Protein AF-A0A6N9TM24-F1 (afdb_monomer)

Secondary structure (DSSP, 8-state):
--HHHHHHHHHHHHHHHT----------------------HHHHHHHHHHHHHHHHHHHHHHHHHHHS-----------PPPPPPPPPP------------------------PPPPPPPP------PPPPPPP---------PPP-PPPPS-TTS---------S-GGGS-HHHHHHHHHHHHHTT-HHHHHHHHHHHHHHS--HHHHHHHHHHHHHTT-

Organism: Dissulfurirhabdus thermomarina (NCBI:txid1765737)

pLDDT: mean 71.39, std 18.91, range [40.69, 97.94]

Radius of gyration: 35.94 Å; Cα contacts (8 Å, |Δi|>4): 48; chains: 1; bounding box: 106×81×65 Å

Nearest PDB structures (foldseek):
  3esk-assembly1_A  TM=9.476E-01  e=7.753E-02  Homo sapiens
  3fwv-assembly2_B  TM=9.355E-01  e=1.006E-01  Homo sapiens

Mean predicted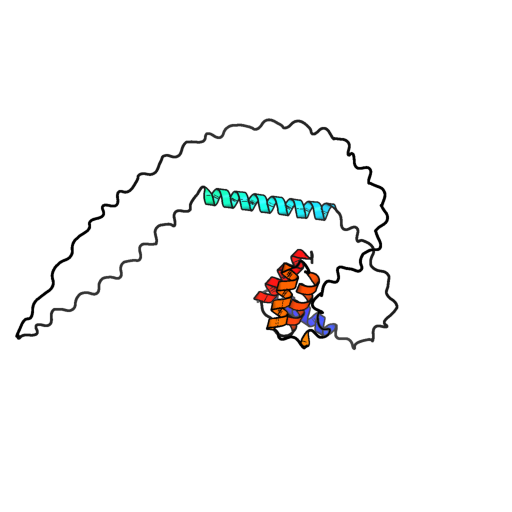 aligned error: 21.72 Å

Sequence (221 aa):
MSKLFEALEKVERQREAGGGPAVPVPIGPAAPEGGPSRRRPWLRAAVLGGLVLAAAGLTAAAAVLWWHPVVPGAAPERARPARPAAPPPVTAANPAAPLPGSAAGPSRGGEEATPAPPGTPAVSSKGTPPPLPAATALPSPYAGPAAAPEPAGGAARQASEPAVPADPGAWTRKALLQQAEEYRLAGRLRDAARLYRAYLAERPDPAVANNLAGVLILLGR

Solvent-accessible surface area (backbone atoms only — not comparable to full-atom values): 15239 Å² total; per-residue (Å²): 136,61,72,66,57,59,53,52,54,52,53,50,52,52,54,64,75,62,67,64,82,84,70,83,74,78,88,65,82,81,74,78,77,83,67,85,73,84,69,56,67,66,58,57,51,51,52,52,52,52,52,52,52,50,52,52,51,51,53,52,53,50,50,51,49,68,74,46,68,74,71,77,70,76,71,78,77,70,75,74,75,77,77,76,78,78,78,79,85,78,88,76,83,86,84,90,85,89,87,86,90,78,86,88,85,82,90,78,90,77,88,81,80,82,79,82,83,81,83,81,82,86,79,86,86,86,78,85,81,78,84,81,80,83,83,77,86,75,84,82,90,71,83,74,81,75,85,72,83,79,79,95,68,87,82,85,74,84,68,78,67,80,74,76,62,94,54,72,83,80,50,54,71,67,55,39,53,51,50,19,51,53,26,46,76,71,66,39,40,70,60,15,46,52,34,45,50,57,52,40,72,79,48,84,44,73,71,59,50,50,54,41,50,55,41,33,52,77,70,73,96

Foldseek 3Di:
DDPVVVVVVVVVVVVVVPPDPDDPDPPDPDDPDDDDPPPPVVVVVVVVVVVVVVVVVVVVVVVVCVVDVPPPPDDPPPPPPPDPDDDDDDPDDDDDDDDDDDDDDDDDDDDDDDDDDDDDDDDDDDDDDDDDDDDDDDDDPPPDDDDDDDPPPPPPPPPPPPPPPPDLVVDDLVRLQVVLVVCVVVVVLVSSLVSLVVSCVVPNDVVSVVVSVVSVVVVVD

Structure (mmCIF, N/CA/C/O backbone):
data_AF-A0A6N9TM24-F1
#
_entry.id   AF-A0A6N9TM24-F1
#
loop_
_atom_site.group_PDB
_atom_site.id
_atom_site.type_symbol
_atom_site.label_atom_id
_atom_site.label_alt_id
_atom_site.label_comp_id
_atom_site.label_asym_id
_atom_site.label_entity_id
_atom_site.label_seq_id
_atom_site.pdbx_PDB_ins_code
_atom_site.Cartn_x
_atom_site.Cartn_y
_atom_site.Cartn_z
_atom_site.occupancy
_atom_site.B_iso_or_equiv
_atom_site.auth_seq_id
_atom_site.auth_comp_id
_atom_site.auth_asym_id
_atom_site.auth_atom_id
_atom_site.pdbx_PDB_model_num
ATOM 1 N N . MET A 1 1 ? 21.844 -22.211 11.213 1.00 50.00 1 MET A N 1
ATOM 2 C CA . MET A 1 1 ? 20.718 -22.072 10.266 1.00 50.00 1 MET A CA 1
ATOM 3 C C . MET A 1 1 ? 19.489 -21.622 11.041 1.00 50.00 1 MET A C 1
ATOM 5 O O . MET A 1 1 ? 19.232 -22.168 12.106 1.00 50.00 1 MET A O 1
ATOM 9 N N . SER A 1 2 ? 18.814 -20.565 10.585 1.00 66.88 2 SER A N 1
ATOM 10 C CA . SER A 1 2 ? 17.739 -19.887 11.328 1.00 66.88 2 SER A CA 1
ATOM 11 C C . SER A 1 2 ? 16.420 -20.663 11.305 1.00 66.88 2 SER A C 1
ATOM 13 O O . SER A 1 2 ? 16.016 -21.145 10.253 1.00 66.88 2 SER A O 1
ATOM 15 N N . LYS A 1 3 ? 15.690 -20.665 12.431 1.00 68.31 3 LYS A N 1
ATOM 16 C CA . LYS A 1 3 ? 14.340 -21.258 12.594 1.00 68.31 3 LYS A CA 1
ATOM 17 C C . LYS A 1 3 ? 13.306 -20.786 11.553 1.00 68.31 3 LYS A C 1
ATOM 19 O O . LYS A 1 3 ? 12.323 -21.468 11.300 1.00 68.31 3 LYS A O 1
ATOM 24 N N . LEU A 1 4 ? 13.536 -19.625 10.936 1.00 70.81 4 LEU A N 1
ATOM 25 C CA . LEU A 1 4 ? 12.730 -19.104 9.827 1.00 70.81 4 LEU A CA 1
ATOM 26 C C . LEU A 1 4 ? 12.814 -19.973 8.564 1.00 70.81 4 LEU A C 1
ATOM 28 O O . LEU A 1 4 ? 11.812 -20.131 7.876 1.00 70.81 4 LEU A O 1
ATOM 32 N N . PHE A 1 5 ? 13.980 -20.557 8.282 1.00 89.88 5 PHE A N 1
ATOM 33 C CA . PHE A 1 5 ? 14.175 -21.423 7.119 1.00 89.88 5 PHE A CA 1
ATOM 34 C C . PHE A 1 5 ? 13.449 -22.762 7.304 1.00 89.88 5 PHE A C 1
ATOM 36 O O . PHE A 1 5 ? 12.767 -23.230 6.401 1.00 89.88 5 PHE A O 1
ATOM 43 N N . GLU A 1 6 ? 13.497 -23.307 8.523 1.00 82.06 6 GLU A N 1
ATOM 44 C CA . GLU A 1 6 ? 12.785 -24.532 8.905 1.00 82.06 6 GLU A CA 1
ATOM 45 C C . GLU A 1 6 ? 11.255 -24.356 8.838 1.00 82.06 6 GLU A C 1
ATOM 47 O O . GLU A 1 6 ? 10.532 -25.262 8.425 1.00 82.06 6 GLU A O 1
ATOM 52 N N . ALA A 1 7 ? 10.748 -23.167 9.184 1.00 81.56 7 ALA A N 1
ATOM 53 C CA . ALA A 1 7 ? 9.330 -22.845 9.043 1.00 81.56 7 ALA A CA 1
ATOM 54 C C . ALA A 1 7 ? 8.894 -22.743 7.571 1.00 81.56 7 ALA A C 1
ATOM 56 O O . ALA A 1 7 ? 7.812 -23.220 7.231 1.00 81.56 7 ALA A O 1
ATOM 57 N N . LEU A 1 8 ? 9.729 -22.161 6.702 1.00 84.81 8 LEU A N 1
ATOM 58 C CA . LEU A 1 8 ? 9.433 -22.042 5.271 1.00 84.81 8 LEU A CA 1
ATOM 59 C C . LEU A 1 8 ? 9.414 -23.414 4.586 1.00 84.81 8 LEU A C 1
ATOM 61 O O . LEU A 1 8 ? 8.453 -23.746 3.895 1.00 84.81 8 LEU A O 1
ATOM 65 N N . GLU A 1 9 ? 10.418 -24.245 4.864 1.00 92.06 9 GLU A N 1
ATOM 66 C CA . GLU A 1 9 ? 10.533 -25.589 4.290 1.00 92.06 9 GLU A CA 1
ATOM 67 C C . GLU A 1 9 ? 9.371 -26.499 4.731 1.00 92.06 9 GLU A C 1
ATOM 69 O O . GLU A 1 9 ? 8.869 -27.323 3.963 1.00 92.06 9 GLU A O 1
ATOM 74 N N . LYS A 1 10 ? 8.866 -26.308 5.957 1.00 85.19 10 LYS A N 1
ATOM 75 C CA . LYS A 1 10 ? 7.702 -27.045 6.466 1.00 85.19 10 LYS A CA 1
ATOM 76 C C . LYS A 1 10 ? 6.398 -26.660 5.762 1.00 85.19 10 LYS A C 1
ATOM 78 O O . LYS A 1 10 ? 5.552 -27.529 5.556 1.00 85.19 10 LYS A O 1
ATOM 83 N N . VAL A 1 11 ? 6.233 -25.392 5.383 1.00 79.56 11 VAL A N 1
ATOM 84 C CA . VAL A 1 11 ? 5.065 -24.922 4.615 1.00 79.56 11 VAL A CA 1
ATOM 85 C C . VAL A 1 11 ? 5.124 -25.433 3.175 1.00 79.56 11 VAL A C 1
ATOM 87 O O . VAL A 1 11 ? 4.101 -25.846 2.629 1.00 79.56 11 VAL A O 1
ATOM 90 N N . GLU A 1 12 ? 6.314 -25.475 2.581 1.00 88.69 12 GLU A N 1
ATOM 91 C CA . GLU A 1 12 ? 6.513 -25.958 1.212 1.00 88.69 12 GLU A CA 1
ATOM 92 C C . GLU A 1 12 ? 6.233 -27.463 1.096 1.00 88.69 12 GLU A C 1
ATOM 94 O O . GLU A 1 12 ? 5.434 -27.877 0.256 1.00 88.69 12 GLU A O 1
ATOM 99 N N . ARG A 1 13 ? 6.722 -28.274 2.047 1.00 85.75 13 ARG A N 1
ATOM 100 C CA . ARG A 1 13 ? 6.380 -29.708 2.111 1.00 85.75 13 ARG A CA 1
ATOM 101 C C . ARG A 1 13 ? 4.890 -29.970 2.330 1.00 85.75 13 ARG A C 1
ATOM 103 O O . ARG A 1 13 ? 4.362 -30.945 1.804 1.00 85.75 13 ARG A O 1
ATOM 110 N N . GLN A 1 14 ? 4.188 -29.122 3.087 1.00 75.12 14 GLN A N 1
ATOM 111 C CA . GLN A 1 14 ? 2.732 -29.252 3.235 1.00 75.12 14 GLN A CA 1
ATOM 112 C C . GLN A 1 14 ? 1.982 -28.941 1.938 1.00 75.12 14 GLN A C 1
ATOM 114 O O . GLN A 1 14 ? 0.922 -29.516 1.693 1.00 75.12 14 GLN A O 1
ATOM 119 N N . ARG A 1 15 ? 2.532 -28.063 1.096 1.00 75.62 15 ARG A N 1
ATOM 120 C CA . ARG A 1 15 ? 1.954 -27.727 -0.205 1.00 75.62 15 ARG A CA 1
ATOM 121 C C . ARG A 1 15 ? 2.142 -28.855 -1.218 1.00 75.62 15 ARG A C 1
ATOM 123 O O . ARG A 1 15 ? 1.215 -29.142 -1.967 1.00 75.62 15 ARG A O 1
ATOM 130 N N . GLU A 1 16 ? 3.294 -29.519 -1.195 1.00 80.50 16 GLU A N 1
ATOM 131 C CA . GLU A 1 16 ? 3.579 -30.674 -2.057 1.00 80.50 16 GLU A CA 1
ATOM 132 C C . GLU A 1 16 ? 2.802 -31.924 -1.624 1.00 80.50 16 GLU A C 1
ATOM 134 O O . GLU A 1 16 ? 2.239 -32.624 -2.461 1.00 80.50 16 GLU A O 1
ATOM 139 N N . ALA A 1 17 ? 2.672 -32.163 -0.315 1.00 74.44 17 ALA A N 1
ATOM 140 C CA . ALA A 1 17 ? 1.889 -33.284 0.210 1.00 74.44 17 ALA A CA 1
ATOM 141 C C . ALA A 1 17 ? 0.365 -33.110 0.029 1.00 74.44 17 ALA A C 1
ATOM 143 O O . ALA A 1 17 ? -0.376 -34.090 0.073 1.00 74.44 17 ALA A O 1
ATOM 144 N N . GLY A 1 18 ? -0.111 -31.876 -0.174 1.00 62.28 18 GLY A N 1
ATOM 145 C CA . GLY A 1 18 ? -1.522 -31.551 -0.414 1.00 62.28 18 GLY A CA 1
ATOM 146 C C . GLY A 1 18 ? -1.950 -31.568 -1.886 1.00 62.28 18 GLY A C 1
ATOM 147 O O . GLY A 1 18 ? -3.123 -31.330 -2.173 1.00 62.28 18 GLY A O 1
ATOM 148 N N . GLY A 1 19 ? -1.032 -31.841 -2.819 1.00 51.12 19 GLY A N 1
ATOM 149 C CA . GLY A 1 19 ? -1.286 -31.920 -4.260 1.00 51.12 19 GLY A CA 1
ATOM 150 C C . GLY A 1 19 ? -1.991 -33.210 -4.688 1.00 51.12 19 GLY A C 1
ATOM 151 O O . GLY A 1 19 ? -1.481 -33.945 -5.527 1.00 51.12 19 GLY A O 1
ATOM 152 N N . GLY A 1 20 ? -3.150 -33.513 -4.102 1.00 61.69 20 GLY A N 1
ATOM 153 C CA . GLY A 1 20 ? -4.041 -34.548 -4.626 1.00 61.69 20 GLY A CA 1
ATOM 154 C C . GLY A 1 20 ? -4.666 -34.109 -5.960 1.00 61.69 20 GLY A C 1
ATOM 155 O O . GLY A 1 20 ? -4.860 -32.907 -6.168 1.00 61.69 20 GLY A O 1
ATOM 156 N N . PRO A 1 21 ? -4.986 -35.049 -6.873 1.00 51.75 21 PRO A N 1
ATOM 157 C CA . PRO A 1 21 ? -5.603 -34.731 -8.156 1.00 51.75 21 PRO A CA 1
ATOM 158 C C . PRO A 1 21 ? -6.869 -33.911 -7.928 1.00 51.75 21 PRO A C 1
ATOM 160 O O . PRO A 1 21 ? -7.683 -34.246 -7.067 1.00 51.75 21 PRO A O 1
ATOM 163 N N . ALA A 1 22 ? -6.997 -32.823 -8.687 1.00 53.94 22 ALA A N 1
ATOM 164 C CA . ALA A 1 22 ? -8.114 -31.896 -8.635 1.00 53.94 22 ALA A CA 1
ATOM 165 C C . ALA A 1 22 ? -9.441 -32.658 -8.757 1.00 53.94 22 ALA A C 1
ATOM 167 O O . ALA A 1 22 ? -9.882 -33.002 -9.853 1.00 53.94 22 ALA A O 1
ATOM 168 N N . VAL A 1 23 ? -10.072 -32.932 -7.616 1.00 49.00 23 VAL A N 1
ATOM 169 C CA . VAL A 1 23 ? -11.456 -33.382 -7.578 1.00 49.00 23 VAL A CA 1
ATOM 170 C C . VAL A 1 23 ? -12.278 -32.191 -8.072 1.00 49.00 23 VAL A C 1
ATOM 172 O O . VAL A 1 23 ? -12.174 -31.114 -7.477 1.00 49.00 23 VAL A O 1
ATOM 175 N N . PRO A 1 24 ? -13.051 -32.325 -9.163 1.00 47.06 24 PRO A N 1
ATOM 176 C CA . PRO A 1 24 ? -13.944 -31.267 -9.600 1.00 47.06 24 PRO A CA 1
ATOM 177 C C . PRO A 1 24 ? -14.931 -31.006 -8.465 1.00 47.06 24 PRO A C 1
ATOM 179 O O . PRO A 1 24 ? -15.772 -31.844 -8.148 1.00 47.06 24 PRO A O 1
ATOM 182 N N . VAL A 1 25 ? -14.776 -29.859 -7.804 1.00 45.12 25 VAL A N 1
ATOM 183 C CA . VAL A 1 25 ? -15.703 -29.403 -6.774 1.00 45.12 25 VAL A CA 1
ATOM 184 C C . VAL A 1 25 ? -17.041 -29.173 -7.476 1.00 45.12 25 VAL A C 1
ATOM 186 O O . VAL A 1 25 ? -17.105 -28.320 -8.366 1.00 45.12 25 VAL A O 1
ATOM 189 N N . PRO A 1 26 ? -18.106 -29.922 -7.140 1.00 45.62 26 PRO A N 1
ATOM 190 C CA . PRO A 1 26 ? -19.419 -29.644 -7.687 1.00 45.62 26 PRO A CA 1
ATOM 191 C C . PRO A 1 26 ? -19.818 -28.233 -7.254 1.00 45.62 26 PRO A C 1
ATOM 193 O O . PRO A 1 26 ? -19.863 -27.918 -6.063 1.00 45.62 26 PRO A O 1
ATOM 196 N N . ILE A 1 27 ? -20.081 -27.378 -8.240 1.00 47.84 27 ILE A N 1
ATOM 197 C CA . ILE A 1 27 ? -20.679 -26.058 -8.056 1.00 47.84 27 ILE A CA 1
ATOM 198 C C . ILE A 1 27 ? -22.122 -26.302 -7.599 1.00 47.84 27 ILE A C 1
ATOM 200 O O . ILE A 1 27 ? -23.048 -26.389 -8.401 1.00 47.84 27 ILE A O 1
ATOM 204 N N . GLY A 1 28 ? -22.293 -26.519 -6.297 1.00 45.50 28 GLY A N 1
ATOM 205 C CA . GLY A 1 28 ? -23.593 -26.509 -5.640 1.00 45.50 28 GLY A CA 1
ATOM 206 C C . GLY A 1 28 ? -24.097 -25.070 -5.485 1.00 45.50 28 GLY A C 1
ATOM 207 O O . GLY A 1 28 ? -23.283 -24.146 -5.393 1.00 45.50 28 GLY A O 1
ATOM 208 N N . PRO A 1 29 ? -25.425 -24.857 -5.466 1.00 51.78 29 PRO A N 1
ATOM 209 C CA . PRO A 1 29 ? -26.013 -23.531 -5.340 1.00 51.78 29 PRO A CA 1
ATOM 210 C C . PRO A 1 29 ? -25.525 -22.840 -4.065 1.00 51.78 29 PRO A C 1
ATOM 212 O O . PRO A 1 29 ? -25.439 -23.451 -2.999 1.00 51.78 29 PRO A O 1
ATOM 215 N N . ALA A 1 30 ? -25.187 -21.562 -4.230 1.00 46.38 30 ALA A N 1
ATOM 216 C CA . ALA A 1 30 ? -24.648 -20.661 -3.228 1.00 46.38 30 ALA A CA 1
ATOM 217 C C . ALA A 1 30 ? -25.287 -20.865 -1.846 1.00 46.38 30 ALA A C 1
ATOM 219 O O . ALA A 1 30 ? -26.467 -20.581 -1.635 1.00 46.38 30 ALA A O 1
ATOM 220 N N . ALA A 1 31 ? -24.476 -21.334 -0.896 1.00 41.72 31 ALA A N 1
ATOM 221 C CA . ALA A 1 31 ? -24.817 -21.250 0.511 1.00 41.72 31 ALA A CA 1
ATOM 222 C C . ALA A 1 31 ? -25.008 -19.763 0.870 1.00 41.72 31 ALA A C 1
ATOM 224 O O . ALA A 1 31 ? -24.163 -18.943 0.492 1.00 41.72 31 ALA A O 1
ATOM 225 N N . PRO A 1 32 ? -26.102 -19.397 1.559 1.00 52.25 32 PRO A N 1
ATOM 226 C CA . PRO A 1 32 ? -26.382 -18.016 1.908 1.00 52.25 32 PRO A CA 1
ATOM 227 C C . PRO A 1 32 ? -25.239 -17.440 2.739 1.00 52.25 32 PRO A C 1
ATOM 229 O O . PRO A 1 32 ? -24.686 -18.093 3.628 1.00 52.25 32 PRO A O 1
ATOM 232 N N . GLU A 1 33 ? -24.885 -16.211 2.382 1.00 41.88 33 GLU A N 1
ATOM 233 C CA . GLU A 1 33 ? -23.803 -15.435 2.950 1.00 41.88 33 GLU A CA 1
ATOM 234 C C . GLU A 1 33 ? -23.765 -15.511 4.477 1.00 41.88 33 GLU A C 1
ATOM 236 O O . GLU A 1 33 ? -24.774 -15.371 5.172 1.00 41.88 33 GLU A O 1
ATOM 241 N N . GLY A 1 34 ? -22.553 -15.728 4.989 1.00 42.56 34 GLY A N 1
ATOM 242 C CA . GLY A 1 34 ? -22.262 -15.753 6.410 1.00 42.56 34 GLY A CA 1
ATOM 243 C C . GLY A 1 34 ? -22.847 -14.530 7.104 1.00 42.56 34 GLY A C 1
ATOM 244 O O . GLY A 1 34 ? -22.453 -13.394 6.836 1.00 42.56 34 GLY A O 1
ATOM 245 N N . GLY A 1 35 ? -23.775 -14.797 8.022 1.00 43.84 35 GLY A N 1
ATOM 246 C CA . GLY A 1 35 ? -24.389 -13.794 8.875 1.00 43.84 35 GLY A CA 1
ATOM 247 C C . GLY A 1 35 ? -23.346 -12.918 9.577 1.00 43.84 35 GLY A C 1
ATOM 248 O O . GLY A 1 35 ? -22.194 -13.332 9.762 1.00 43.84 35 GLY A O 1
ATOM 249 N N . PRO A 1 36 ? -23.738 -11.697 9.984 1.00 49.75 36 PRO A N 1
ATOM 250 C CA . PRO A 1 36 ? -22.845 -10.713 10.572 1.00 49.75 36 PRO A CA 1
ATOM 251 C C . PRO A 1 36 ? -22.119 -11.346 11.751 1.00 49.75 36 PRO A C 1
ATOM 253 O O . PRO A 1 36 ? -22.692 -11.576 12.817 1.00 49.75 36 PRO A O 1
ATOM 256 N N . SER A 1 37 ? -20.839 -11.662 11.540 1.00 52.09 37 SER A N 1
ATOM 257 C CA . SER A 1 37 ? -19.974 -12.172 12.588 1.00 52.09 37 SER A CA 1
ATOM 258 C C . SER A 1 37 ? -20.124 -11.222 13.770 1.00 52.09 37 SER A C 1
ATOM 260 O O . SER A 1 37 ? -19.834 -10.030 13.620 1.00 52.09 37 SER A O 1
ATOM 262 N N . ARG A 1 38 ? -20.599 -11.731 14.916 1.00 54.06 38 ARG A N 1
ATOM 263 C CA . ARG A 1 38 ? -20.577 -11.059 16.224 1.00 54.06 38 ARG A CA 1
ATOM 264 C C . ARG A 1 38 ? -19.119 -10.810 16.617 1.00 54.06 38 ARG A C 1
ATOM 266 O O . ARG A 1 38 ? -18.581 -11.402 17.552 1.00 54.06 38 ARG A O 1
ATOM 273 N N . ARG A 1 39 ? -18.434 -9.959 15.857 1.00 53.28 39 ARG A N 1
ATOM 274 C CA . ARG A 1 39 ? -17.100 -9.456 16.136 1.00 53.28 39 ARG A CA 1
ATOM 275 C C . ARG A 1 39 ? -17.255 -8.537 17.329 1.00 53.28 39 ARG A C 1
ATOM 277 O O . ARG A 1 39 ? -17.569 -7.363 17.191 1.00 53.28 39 ARG A O 1
ATOM 284 N N . ARG A 1 40 ? -17.121 -9.171 18.493 1.00 72.75 40 ARG A N 1
ATOM 285 C CA . ARG A 1 40 ? -16.752 -8.639 19.804 1.00 72.75 40 ARG A CA 1
ATOM 286 C C . ARG A 1 40 ? -16.501 -7.121 19.753 1.00 72.75 40 ARG A C 1
ATOM 288 O O . ARG A 1 40 ? -15.380 -6.720 19.446 1.00 72.75 40 ARG A O 1
ATOM 295 N N . PRO A 1 41 ? -17.516 -6.278 20.024 1.00 79.19 41 PRO A N 1
ATOM 296 C CA . PRO A 1 41 ? -17.393 -4.819 19.923 1.00 79.19 41 PRO A CA 1
ATOM 297 C C . PRO A 1 41 ? -16.278 -4.259 20.818 1.00 79.19 41 PRO A C 1
ATOM 299 O O . PRO A 1 41 ? -15.654 -3.259 20.472 1.00 79.19 41 PRO A O 1
ATOM 302 N N . TRP A 1 42 ? -15.943 -4.964 21.904 1.00 87.00 42 TRP A N 1
ATOM 303 C CA . TRP A 1 42 ? -14.816 -4.627 22.773 1.00 87.00 42 TRP A CA 1
ATOM 304 C C . TRP A 1 42 ? -13.461 -4.648 22.050 1.00 87.00 42 TRP A C 1
ATOM 306 O O . TRP A 1 42 ? -12.592 -3.851 22.380 1.00 87.00 42 TRP A O 1
ATOM 316 N N . LEU A 1 43 ? -13.285 -5.497 21.029 1.00 80.44 43 LEU A N 1
ATOM 317 C CA . LEU A 1 43 ? -12.034 -5.568 20.273 1.00 80.44 43 LEU A CA 1
ATOM 318 C C . LEU A 1 43 ? -11.834 -4.301 19.430 1.00 80.44 43 LEU A C 1
ATOM 320 O O . LEU A 1 43 ? -10.730 -3.776 19.357 1.00 80.44 43 LEU A O 1
ATOM 324 N N . ARG A 1 44 ? -12.913 -3.767 18.839 1.00 79.44 44 ARG A N 1
ATOM 325 C CA . ARG A 1 44 ? -12.866 -2.492 18.105 1.00 79.44 44 ARG A CA 1
ATOM 326 C C . ARG A 1 44 ? -12.559 -1.327 19.044 1.00 79.44 44 ARG A C 1
ATOM 328 O O . ARG A 1 44 ? -11.728 -0.494 18.704 1.00 79.44 44 ARG A O 1
ATOM 335 N N . ALA A 1 45 ? -13.176 -1.302 20.226 1.00 85.56 45 ALA A N 1
ATOM 336 C CA . ALA A 1 45 ? -12.899 -0.286 21.239 1.00 85.56 45 ALA A CA 1
ATOM 337 C C . ALA A 1 45 ? -11.441 -0.343 21.731 1.00 85.56 45 ALA A C 1
ATOM 339 O O . ALA A 1 45 ? -10.797 0.695 21.835 1.00 85.56 45 ALA A O 1
ATOM 340 N N . ALA A 1 46 ? -10.896 -1.542 21.956 1.00 87.75 46 ALA A N 1
ATOM 341 C CA . ALA A 1 46 ? -9.501 -1.723 22.356 1.00 87.75 46 ALA A CA 1
ATOM 342 C C . ALA A 1 46 ? -8.519 -1.268 21.264 1.00 87.75 46 ALA A C 1
ATOM 344 O O . ALA A 1 46 ? -7.550 -0.573 21.563 1.00 87.75 46 ALA A O 1
ATOM 345 N N . VAL A 1 47 ? -8.788 -1.604 19.996 1.00 88.44 47 VAL A N 1
ATOM 346 C CA . VAL A 1 47 ? -7.957 -1.168 18.863 1.00 88.44 47 VAL A CA 1
ATOM 347 C C . VAL A 1 47 ? -7.995 0.352 18.711 1.00 88.44 47 VAL A C 1
ATOM 349 O O . VAL A 1 47 ? -6.940 0.971 18.614 1.00 88.44 47 VAL A O 1
ATOM 352 N N . LEU A 1 48 ? -9.182 0.966 18.748 1.00 91.19 48 LEU A N 1
ATOM 353 C CA . LEU A 1 48 ? -9.316 2.423 18.662 1.00 91.19 48 LEU A CA 1
ATOM 354 C C . LEU A 1 48 ? -8.638 3.125 19.846 1.00 91.19 48 LEU A C 1
ATOM 356 O O . LEU A 1 48 ? -7.906 4.088 19.637 1.00 91.19 48 LEU A O 1
ATOM 360 N N . GLY A 1 49 ? -8.815 2.613 21.067 1.00 91.69 49 GLY A N 1
ATOM 361 C CA . GLY A 1 49 ? -8.153 3.142 22.260 1.00 91.69 49 GLY A CA 1
ATOM 362 C C . GLY A 1 49 ? -6.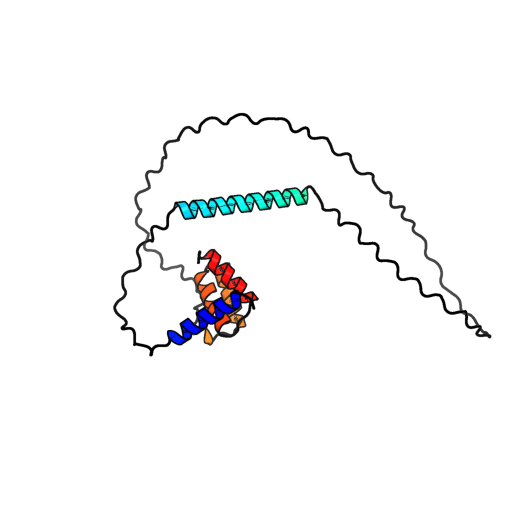628 3.073 22.163 1.00 91.69 49 GLY A C 1
ATOM 363 O O . GLY A 1 49 ? -5.951 4.059 22.442 1.00 91.69 49 GLY A O 1
ATOM 364 N N . GLY A 1 50 ? -6.083 1.948 21.690 1.00 90.62 50 GLY A N 1
ATOM 365 C CA . GLY A 1 50 ? -4.645 1.797 21.456 1.00 90.62 50 GLY A CA 1
ATOM 366 C C . GLY A 1 50 ? -4.108 2.759 20.392 1.00 90.62 50 GLY A C 1
ATOM 367 O O . GLY A 1 50 ? -3.036 3.334 20.570 1.00 90.62 50 GLY A O 1
ATOM 368 N N . LEU A 1 51 ? -4.869 2.989 19.319 1.00 90.81 51 LEU A N 1
ATOM 369 C CA . LEU A 1 51 ? -4.478 3.884 18.226 1.00 90.81 51 LEU A CA 1
ATOM 370 C C . LEU A 1 51 ? -4.450 5.353 18.676 1.00 90.81 51 LEU A C 1
ATOM 372 O O . LEU A 1 51 ? -3.511 6.076 18.350 1.00 90.81 51 LEU A O 1
ATOM 376 N N . VAL A 1 52 ? -5.421 5.768 19.497 1.00 91.75 52 VAL A N 1
ATOM 377 C CA . VAL A 1 52 ? -5.432 7.097 20.134 1.00 91.75 52 VAL A CA 1
ATOM 378 C C . VAL A 1 52 ? -4.242 7.262 21.083 1.00 91.75 52 VAL A C 1
ATOM 380 O O . VAL A 1 52 ? -3.580 8.297 21.049 1.00 91.75 52 VAL A O 1
ATOM 383 N N . LEU A 1 53 ? -3.919 6.241 21.886 1.00 91.38 53 LEU A N 1
ATOM 384 C CA . LEU A 1 53 ? -2.777 6.295 22.804 1.00 91.38 53 LEU A CA 1
ATOM 385 C C . LEU A 1 53 ? -1.440 6.408 22.054 1.00 91.38 53 LEU A C 1
ATOM 387 O O . LEU A 1 53 ? -0.571 7.186 22.445 1.00 91.38 53 LEU A O 1
ATOM 391 N N . ALA A 1 54 ? -1.284 5.663 20.957 1.00 90.62 54 ALA A N 1
ATOM 392 C CA . ALA A 1 54 ? -0.091 5.712 20.116 1.00 90.62 54 ALA A CA 1
ATOM 393 C C . ALA A 1 54 ? 0.070 7.077 19.429 1.00 90.62 54 ALA A C 1
ATOM 395 O O . ALA A 1 54 ? 1.167 7.636 19.420 1.00 90.62 54 ALA A O 1
ATOM 396 N N . ALA A 1 55 ? -1.025 7.640 18.907 1.00 90.31 55 ALA A N 1
ATOM 397 C CA . ALA A 1 55 ? -1.026 8.979 18.327 1.00 90.31 55 ALA A CA 1
ATOM 398 C C . ALA A 1 55 ? -0.640 10.043 19.369 1.00 90.31 55 ALA A C 1
ATOM 400 O O . ALA A 1 55 ? 0.227 10.871 19.095 1.00 90.31 55 ALA A O 1
ATOM 401 N N . ALA A 1 56 ? -1.204 9.964 20.581 1.00 89.94 56 ALA A N 1
ATOM 402 C CA . ALA A 1 56 ? -0.866 10.861 21.686 1.00 89.94 56 ALA A CA 1
ATOM 403 C C . ALA A 1 56 ? 0.621 10.759 22.083 1.00 89.94 56 ALA A C 1
ATOM 405 O O . ALA A 1 56 ? 1.290 11.780 22.270 1.00 89.94 56 ALA A O 1
ATOM 406 N N . GLY A 1 57 ? 1.164 9.539 22.144 1.00 91.06 57 GLY A N 1
ATOM 407 C CA . GLY A 1 57 ? 2.583 9.297 22.415 1.00 91.06 57 GLY A CA 1
ATOM 408 C C . GLY A 1 57 ? 3.507 9.901 21.353 1.00 91.06 57 GLY A C 1
ATOM 409 O O . GLY A 1 57 ? 4.495 10.550 21.696 1.00 91.06 57 GLY A O 1
ATOM 410 N N . LEU A 1 58 ? 3.160 9.762 20.069 1.00 90.12 58 LEU A N 1
ATOM 411 C CA . LEU A 1 58 ? 3.910 10.372 18.964 1.00 90.12 58 LEU A CA 1
ATOM 412 C C . LEU A 1 58 ? 3.878 11.902 19.017 1.00 90.12 58 LEU A C 1
ATOM 414 O O . LEU A 1 58 ? 4.918 12.535 18.841 1.00 90.12 58 LEU A O 1
ATOM 418 N N . THR A 1 59 ? 2.722 12.506 19.310 1.00 89.31 59 THR A N 1
ATOM 419 C CA . THR A 1 59 ? 2.631 13.966 19.472 1.00 89.31 59 THR A CA 1
ATOM 420 C C . THR A 1 59 ? 3.459 14.473 20.648 1.00 89.31 59 THR A C 1
ATOM 422 O O . THR A 1 59 ? 4.121 15.500 20.520 1.00 89.31 59 THR A O 1
ATOM 425 N N . ALA A 1 60 ? 3.495 13.743 21.767 1.00 88.69 60 ALA A N 1
ATOM 426 C CA . ALA A 1 60 ? 4.333 14.105 22.906 1.00 88.69 60 ALA A CA 1
ATOM 427 C C . ALA A 1 60 ? 5.829 14.008 22.560 1.00 88.69 60 ALA A C 1
ATOM 429 O O . ALA A 1 60 ? 6.586 14.927 22.860 1.00 88.69 60 ALA A O 1
ATOM 430 N N . ALA A 1 61 ? 6.251 12.947 21.866 1.00 86.19 61 ALA A N 1
ATOM 431 C CA . ALA A 1 61 ? 7.636 12.794 21.419 1.00 86.19 61 ALA A CA 1
ATOM 432 C C . ALA A 1 61 ? 8.060 13.909 20.445 1.00 86.19 61 ALA A C 1
ATOM 434 O O . ALA A 1 61 ? 9.148 14.467 20.582 1.00 86.19 61 ALA A O 1
ATOM 435 N N . ALA A 1 62 ? 7.188 14.282 19.504 1.00 89.38 62 ALA A N 1
ATOM 436 C CA . ALA A 1 62 ? 7.434 15.393 18.588 1.00 89.38 62 ALA A CA 1
ATOM 437 C C . ALA A 1 62 ? 7.532 16.739 19.326 1.00 89.38 62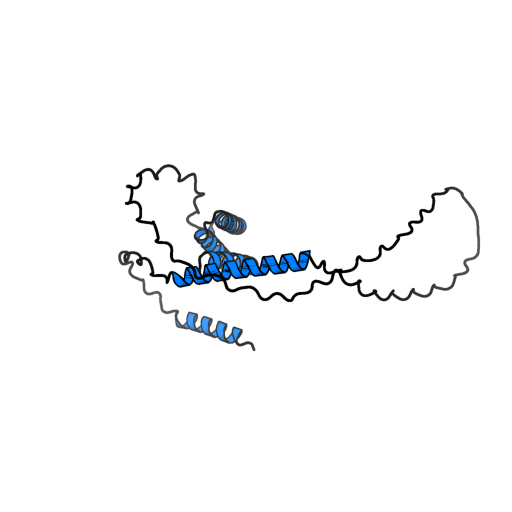 ALA A C 1
ATOM 439 O O . ALA A 1 62 ? 8.413 17.538 19.018 1.00 89.38 62 ALA A O 1
ATOM 440 N N . ALA A 1 63 ? 6.680 16.975 20.330 1.00 92.06 63 ALA A N 1
ATOM 441 C CA . ALA A 1 63 ? 6.740 18.181 21.156 1.00 92.06 63 ALA A CA 1
ATOM 442 C C . ALA A 1 63 ? 8.049 18.266 21.959 1.00 92.06 63 ALA A C 1
ATOM 444 O O . ALA A 1 63 ? 8.659 19.332 22.018 1.00 92.06 63 ALA A O 1
ATOM 445 N N . VAL A 1 64 ? 8.523 17.144 22.512 1.00 90.62 64 VAL A N 1
ATOM 446 C CA . VAL A 1 64 ? 9.824 17.069 23.198 1.00 90.62 64 VAL A CA 1
ATOM 447 C C . VAL A 1 64 ? 10.968 17.364 22.228 1.00 90.62 64 VAL A C 1
ATOM 449 O O . VAL A 1 64 ? 11.862 18.133 22.571 1.00 90.62 64 VAL A O 1
ATOM 452 N N . LEU A 1 65 ? 10.929 16.819 21.009 1.00 88.00 65 LEU A N 1
ATOM 453 C CA . LEU A 1 65 ? 11.951 17.080 19.989 1.00 88.00 65 LEU A CA 1
ATOM 454 C C . LEU A 1 65 ? 11.932 18.539 19.500 1.00 88.00 65 LEU A C 1
ATOM 456 O O . LEU A 1 65 ? 12.976 19.097 19.180 1.00 88.00 65 LEU A O 1
ATOM 460 N N . TRP A 1 66 ? 10.755 19.168 19.471 1.00 89.62 66 TRP A N 1
ATOM 461 C CA . TRP A 1 66 ? 10.611 20.590 19.154 1.00 89.62 66 TRP A CA 1
ATOM 462 C C . TRP A 1 66 ? 11.179 21.482 20.262 1.00 89.62 66 TRP A C 1
ATOM 464 O O . TRP A 1 66 ? 11.814 22.496 19.983 1.00 89.62 66 TRP A O 1
ATOM 474 N N . TRP A 1 67 ? 10.949 21.118 21.526 1.00 90.00 67 TRP A N 1
ATOM 475 C CA . TRP A 1 67 ? 11.454 21.861 22.684 1.00 90.00 67 TRP A CA 1
ATOM 476 C C . TRP A 1 67 ? 12.946 21.656 22.934 1.00 90.00 67 TRP A C 1
ATOM 478 O O . TRP A 1 67 ? 13.613 22.558 23.437 1.00 90.00 67 TRP A O 1
ATOM 488 N N . HIS A 1 68 ? 13.478 20.496 22.563 1.00 84.12 68 HIS A N 1
ATOM 489 C CA . HIS A 1 68 ? 14.895 20.183 22.648 1.00 84.12 68 HIS A CA 1
ATOM 490 C C . HIS A 1 68 ? 15.466 20.037 21.240 1.00 84.12 68 HIS A C 1
ATOM 492 O O . HIS A 1 68 ? 15.643 18.903 20.784 1.00 84.12 68 HIS A O 1
ATOM 498 N N . PRO A 1 69 ? 15.779 21.153 20.544 1.00 79.81 69 PRO A N 1
ATOM 499 C CA . PRO A 1 69 ? 16.541 21.071 19.312 1.00 79.81 69 PRO A CA 1
ATOM 500 C C . PRO A 1 69 ? 17.844 20.354 19.651 1.00 79.81 69 PRO A C 1
ATOM 502 O O . PRO A 1 69 ? 18.680 20.867 20.397 1.00 79.81 69 PRO A O 1
ATOM 505 N N . VAL A 1 70 ? 17.979 19.122 19.163 1.00 79.88 70 VAL A N 1
ATOM 506 C CA . VAL A 1 70 ? 19.218 18.363 19.272 1.00 79.88 70 VAL A CA 1
ATOM 507 C C . VAL A 1 70 ? 20.247 19.194 18.530 1.00 79.88 70 VAL A C 1
ATOM 509 O O . VAL A 1 70 ? 20.232 19.228 17.303 1.00 79.88 70 VAL A O 1
ATOM 512 N N . VAL A 1 71 ? 21.087 19.921 19.271 1.00 78.94 71 VAL A N 1
ATOM 513 C CA . VAL A 1 71 ? 22.237 20.617 18.703 1.00 78.94 71 VAL A CA 1
ATOM 514 C C . VAL A 1 71 ? 23.047 19.513 18.038 1.00 78.94 71 VAL A C 1
ATOM 516 O O . VAL A 1 71 ? 23.519 18.628 18.760 1.00 78.94 71 VAL A O 1
ATOM 519 N N . PRO A 1 72 ? 23.129 19.468 16.694 1.00 72.31 72 PRO A N 1
ATOM 520 C CA . PRO A 1 72 ? 23.888 18.434 16.023 1.00 72.31 72 PRO A CA 1
ATOM 521 C C . PRO A 1 72 ? 25.304 18.534 16.570 1.00 72.31 72 PRO A C 1
ATOM 523 O O . PRO A 1 72 ? 25.976 19.552 16.397 1.00 72.31 72 PRO A O 1
ATOM 526 N N . GLY A 1 73 ? 25.681 17.511 17.341 1.00 64.19 73 GLY A N 1
ATOM 527 C CA . GLY A 1 73 ? 26.958 17.451 18.025 1.00 64.19 73 GLY A CA 1
ATOM 528 C C . GLY A 1 73 ? 28.047 17.778 17.023 1.00 64.19 73 GLY A C 1
ATOM 529 O O . GLY A 1 73 ? 28.044 17.231 15.916 1.00 64.19 73 GLY A O 1
ATOM 530 N N . ALA A 1 74 ? 28.900 18.725 17.415 1.00 56.69 74 ALA A N 1
ATOM 531 C CA . ALA A 1 74 ? 30.067 19.171 16.680 1.00 56.69 74 ALA A CA 1
ATOM 532 C C . ALA A 1 74 ? 30.653 17.999 15.894 1.00 56.69 74 ALA A C 1
ATOM 534 O O . ALA A 1 74 ? 30.982 16.960 16.476 1.00 56.69 74 ALA A O 1
ATOM 535 N N . ALA A 1 75 ? 30.692 18.152 14.568 1.00 61.75 75 ALA A N 1
ATOM 536 C CA . ALA A 1 75 ? 31.264 17.152 13.687 1.00 61.75 75 ALA A CA 1
ATOM 537 C C . ALA A 1 75 ? 32.601 16.699 14.292 1.00 61.75 75 ALA A C 1
ATOM 539 O O . ALA A 1 75 ? 33.387 17.573 14.672 1.00 61.75 75 ALA A O 1
ATOM 540 N N . PRO A 1 76 ? 32.853 15.381 14.426 1.00 64.88 76 PRO A N 1
ATOM 541 C CA . PRO A 1 76 ? 34.126 14.900 14.932 1.00 64.88 76 PRO A CA 1
ATOM 542 C C . PRO A 1 76 ? 35.193 15.563 14.081 1.00 64.88 76 PRO A C 1
ATOM 544 O O . PRO A 1 76 ? 35.174 15.422 12.854 1.00 64.88 76 PRO A O 1
ATOM 547 N N . GLU A 1 77 ? 36.016 16.378 14.737 1.00 61.06 77 GLU A N 1
ATOM 548 C CA . GLU A 1 77 ? 37.060 17.186 14.136 1.00 61.06 77 GLU A CA 1
ATOM 549 C C . GLU A 1 77 ? 37.866 16.257 13.234 1.00 61.06 77 GLU A C 1
ATOM 551 O O . GLU A 1 77 ? 38.635 15.416 13.704 1.00 61.06 77 GLU A O 1
ATOM 556 N N . ARG A 1 78 ? 37.570 16.298 11.926 1.00 61.88 78 ARG A N 1
ATOM 557 C CA . ARG A 1 78 ? 38.247 15.465 10.939 1.00 61.88 78 ARG A CA 1
ATOM 558 C C . ARG A 1 78 ? 39.702 15.837 11.079 1.00 61.88 78 ARG A C 1
ATOM 560 O O . ARG A 1 78 ? 40.068 16.954 10.714 1.00 61.88 78 ARG A O 1
ATOM 567 N N . ALA A 1 79 ? 40.480 14.911 11.636 1.00 63.72 79 ALA A N 1
ATOM 568 C CA . ALA A 1 79 ? 41.919 15.007 11.748 1.00 63.72 79 ALA A CA 1
ATOM 569 C C . ALA A 1 79 ? 42.436 15.593 10.436 1.00 63.72 79 ALA A C 1
ATOM 571 O O . ALA A 1 79 ? 42.299 14.971 9.377 1.00 63.72 79 ALA A O 1
ATOM 572 N N . ARG A 1 80 ? 42.905 16.846 10.501 1.00 66.62 80 ARG A N 1
ATOM 573 C CA . ARG A 1 80 ? 43.465 17.551 9.352 1.00 66.62 80 ARG A CA 1
ATOM 574 C C . ARG A 1 80 ? 44.486 16.600 8.733 1.00 66.62 80 ARG A C 1
ATOM 576 O O . ARG A 1 80 ? 45.423 16.228 9.443 1.00 66.62 80 ARG A O 1
ATOM 583 N N . PRO A 1 81 ? 44.323 16.175 7.468 1.00 65.12 81 PRO A N 1
ATOM 584 C CA . PRO A 1 81 ? 45.353 15.389 6.819 1.00 65.12 81 PRO A CA 1
ATOM 585 C C . PRO A 1 81 ? 46.645 16.195 6.907 1.00 65.12 81 PRO A C 1
ATOM 587 O O . PRO A 1 81 ? 46.670 17.381 6.561 1.00 65.12 81 PRO A O 1
ATOM 590 N N . ALA A 1 82 ? 47.678 15.570 7.472 1.00 65.69 82 ALA A N 1
ATOM 591 C CA . ALA A 1 82 ? 48.990 16.168 7.614 1.00 65.69 82 ALA A CA 1
ATOM 592 C C . ALA A 1 82 ? 49.400 16.747 6.258 1.00 65.69 82 ALA A C 1
ATOM 594 O O . ALA A 1 82 ? 49.434 16.041 5.249 1.00 65.69 82 ALA A O 1
ATOM 595 N N . ARG A 1 83 ? 49.632 18.062 6.242 1.00 65.44 83 ARG A N 1
ATOM 596 C CA . ARG A 1 83 ? 50.089 18.808 5.073 1.00 65.44 83 ARG A CA 1
ATOM 597 C C . ARG A 1 83 ? 51.315 18.075 4.509 1.00 65.44 83 ARG A C 1
ATOM 599 O O . ARG A 1 83 ? 52.295 17.957 5.245 1.00 65.44 83 ARG A O 1
ATOM 606 N N . PRO A 1 84 ? 51.283 17.565 3.265 1.00 64.50 84 PRO A N 1
ATOM 607 C CA . PRO A 1 84 ? 52.464 16.961 2.669 1.00 64.50 84 PRO A CA 1
ATOM 608 C C . PRO A 1 84 ? 53.585 18.001 2.669 1.00 64.50 84 PRO A C 1
ATOM 610 O O . PRO A 1 84 ? 53.373 19.159 2.293 1.00 64.50 84 PRO A O 1
ATOM 613 N N . ALA A 1 85 ? 54.750 17.597 3.176 1.00 66.00 85 ALA A N 1
ATOM 614 C CA . ALA A 1 85 ? 55.946 18.418 3.195 1.00 66.00 85 ALA A CA 1
ATOM 615 C C . ALA A 1 85 ? 56.227 18.913 1.771 1.00 66.00 85 ALA A C 1
ATOM 617 O O . ALA A 1 85 ? 56.237 18.128 0.822 1.00 66.00 85 ALA A O 1
ATOM 618 N N . ALA A 1 86 ? 56.385 20.229 1.628 1.00 65.81 86 ALA A N 1
ATOM 619 C CA . ALA A 1 86 ? 56.675 20.849 0.348 1.00 65.81 86 ALA A CA 1
ATOM 620 C C . ALA A 1 86 ? 57.954 20.230 -0.252 1.00 65.81 86 ALA A C 1
ATOM 622 O O . ALA A 1 86 ? 58.939 20.078 0.477 1.00 65.81 86 ALA A O 1
ATOM 623 N N . PRO A 1 87 ? 57.965 19.870 -1.548 1.00 73.31 87 PRO A N 1
ATOM 624 C CA . PRO A 1 87 ? 59.199 19.475 -2.210 1.00 73.31 87 PRO A CA 1
ATOM 625 C C . PRO A 1 87 ? 60.195 20.651 -2.197 1.00 73.31 87 PRO A C 1
ATOM 627 O O . PRO A 1 87 ? 59.770 21.811 -2.250 1.00 73.31 87 PRO A O 1
ATOM 630 N N . PRO A 1 88 ? 61.510 20.378 -2.108 1.00 70.00 88 PRO A N 1
ATOM 631 C CA . PRO A 1 88 ? 62.526 21.421 -2.111 1.00 70.00 88 PRO A CA 1
ATOM 632 C C . PRO A 1 88 ? 62.471 22.235 -3.416 1.00 70.00 88 PRO A C 1
ATOM 634 O O . PRO A 1 88 ? 62.138 21.685 -4.470 1.00 70.00 88 PRO A O 1
ATOM 637 N N . PRO A 1 89 ? 62.792 23.539 -3.364 1.00 62.59 89 PRO A N 1
ATOM 638 C CA . PRO A 1 89 ? 62.761 24.401 -4.534 1.00 62.59 89 PRO A CA 1
ATOM 639 C C . PRO A 1 89 ? 63.772 23.906 -5.568 1.00 62.59 89 PRO A C 1
ATOM 641 O O . PRO A 1 89 ? 64.971 23.819 -5.305 1.00 62.59 89 PRO A O 1
ATOM 644 N N . VAL A 1 90 ? 63.273 23.581 -6.758 1.00 63.44 90 VAL A N 1
ATOM 645 C CA . VAL A 1 90 ? 64.112 23.315 -7.923 1.00 63.44 90 VAL A CA 1
ATOM 646 C C . VAL A 1 90 ? 64.635 24.666 -8.400 1.00 63.44 90 VAL A C 1
ATOM 648 O O . VAL A 1 90 ? 63.875 25.498 -8.895 1.00 63.44 90 VAL A O 1
A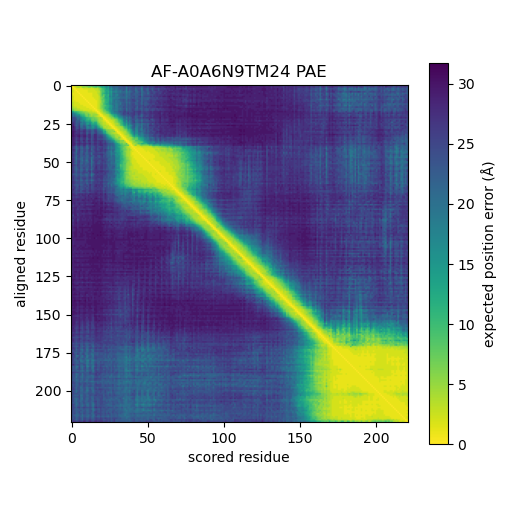TOM 651 N N . THR A 1 91 ? 65.929 24.905 -8.204 1.00 60.56 91 THR A N 1
ATOM 652 C CA . THR A 1 91 ? 66.642 26.074 -8.725 1.00 60.56 91 THR A CA 1
ATOM 653 C C . THR A 1 91 ? 66.719 25.971 -10.248 1.00 60.56 91 THR A C 1
ATOM 655 O O . THR A 1 91 ? 67.685 25.449 -10.798 1.00 60.56 91 THR A O 1
ATOM 658 N N . ALA A 1 92 ? 65.685 26.441 -10.944 1.00 53.84 92 ALA A N 1
ATOM 659 C CA . ALA A 1 92 ? 65.746 26.694 -12.375 1.00 53.84 92 ALA A CA 1
ATOM 660 C C . ALA A 1 92 ? 66.238 28.129 -12.586 1.00 53.84 92 ALA A C 1
ATOM 662 O O . ALA A 1 92 ? 65.560 29.104 -12.267 1.00 53.84 92 ALA A O 1
ATOM 663 N N . ALA A 1 93 ? 67.467 28.232 -13.075 1.00 50.53 93 ALA A N 1
ATOM 664 C CA . ALA A 1 93 ? 68.053 29.473 -13.526 1.00 50.53 93 ALA A CA 1
ATOM 665 C C . ALA A 1 93 ? 67.387 29.964 -14.825 1.00 50.53 93 ALA A C 1
ATOM 667 O O . ALA A 1 93 ? 67.119 29.175 -15.731 1.00 50.53 93 ALA A O 1
ATOM 668 N N . ASN A 1 94 ? 67.334 31.295 -14.930 1.00 50.62 94 ASN A N 1
ATOM 669 C CA . ASN A 1 94 ? 67.390 32.109 -16.154 1.00 50.62 94 ASN A CA 1
ATOM 670 C C . ASN A 1 94 ? 66.072 32.529 -16.858 1.00 50.62 94 ASN A C 1
ATOM 672 O O . ASN A 1 94 ? 65.043 31.886 -16.680 1.00 50.62 94 ASN A O 1
ATOM 676 N N . PRO A 1 95 ? 66.074 33.682 -17.577 1.00 63.56 95 PRO A N 1
ATOM 677 C CA . PRO A 1 95 ? 65.218 34.829 -17.265 1.00 63.56 95 PRO A CA 1
ATOM 678 C C . PRO A 1 95 ? 64.487 35.374 -18.521 1.00 63.56 95 PRO A C 1
ATOM 680 O O . PRO A 1 95 ? 64.466 34.723 -19.560 1.00 63.56 95 PRO A O 1
ATOM 683 N N . ALA A 1 96 ? 63.981 36.614 -18.421 1.00 41.75 96 ALA A N 1
ATOM 684 C CA . ALA A 1 96 ? 63.243 37.411 -19.421 1.00 41.75 96 ALA A CA 1
ATOM 685 C C . ALA A 1 96 ? 61.754 37.041 -19.543 1.00 41.75 96 ALA A C 1
ATOM 687 O O . ALA A 1 96 ? 61.411 35.885 -19.721 1.00 41.75 96 ALA A O 1
ATOM 688 N N . ALA A 1 97 ? 60.774 37.940 -19.509 1.00 51.25 97 ALA A N 1
ATOM 689 C CA . ALA A 1 97 ? 60.655 39.392 -19.381 1.00 51.25 97 ALA A CA 1
ATOM 690 C C . ALA A 1 97 ? 59.130 39.670 -19.185 1.00 51.25 97 ALA A C 1
ATOM 692 O O . ALA A 1 97 ? 58.327 38.745 -19.325 1.00 51.25 97 ALA A O 1
ATOM 693 N N . PRO A 1 98 ? 58.705 40.890 -18.814 1.00 64.81 98 PRO A N 1
ATOM 694 C CA . PRO A 1 98 ? 57.476 41.136 -18.053 1.00 64.81 98 PRO A CA 1
ATOM 695 C C . PRO A 1 98 ? 56.287 41.592 -18.911 1.00 64.81 98 PRO A C 1
ATOM 697 O O . PRO A 1 98 ? 56.489 42.223 -19.943 1.00 64.81 98 PRO A O 1
ATOM 700 N N . LEU A 1 99 ? 55.056 41.417 -18.408 1.00 47.81 99 LEU A N 1
ATOM 701 C CA . LEU A 1 99 ? 53.937 42.323 -18.706 1.00 47.81 99 LEU A CA 1
ATOM 702 C C . LEU A 1 99 ? 53.025 42.538 -17.476 1.00 47.81 99 LEU A C 1
ATOM 704 O O . LEU A 1 99 ? 52.889 41.628 -16.656 1.00 47.81 99 LEU A O 1
ATOM 708 N N . PRO A 1 100 ? 52.426 43.739 -17.326 1.00 59.28 100 PRO A N 1
ATOM 709 C CA . PRO A 1 100 ? 51.758 44.190 -16.107 1.00 59.28 100 PRO A CA 1
ATOM 710 C C . PRO A 1 100 ? 50.222 44.118 -16.190 1.00 59.28 100 PRO A C 1
ATOM 712 O O . PRO A 1 100 ? 49.646 44.169 -17.272 1.00 59.28 100 PRO A O 1
ATOM 715 N N . GLY A 1 101 ? 49.563 44.158 -15.026 1.00 43.22 101 GLY A N 1
ATOM 716 C CA . GLY A 1 101 ? 48.263 44.829 -14.893 1.00 43.22 101 GLY A CA 1
ATOM 717 C C . GLY A 1 101 ? 47.083 43.985 -14.403 1.00 43.22 101 GLY A C 1
ATOM 718 O O . GLY A 1 101 ? 46.407 43.337 -15.193 1.00 43.22 101 GLY A O 1
ATOM 719 N N . SER A 1 102 ? 46.784 44.092 -13.104 1.00 48.47 102 SER A N 1
ATOM 720 C CA . SER A 1 102 ? 45.439 44.322 -12.517 1.00 48.47 102 SER A CA 1
ATOM 721 C C . SER A 1 102 ? 45.523 44.029 -11.015 1.00 48.47 102 SER A C 1
ATOM 723 O O . SER A 1 102 ? 45.648 42.880 -10.611 1.00 48.47 102 SER A O 1
ATOM 725 N N . ALA A 1 103 ? 45.711 45.035 -10.155 1.00 44.59 103 ALA A N 1
ATOM 726 C CA . ALA A 1 103 ? 44.637 45.873 -9.597 1.00 44.59 103 ALA A CA 1
ATOM 727 C C . ALA A 1 103 ? 43.527 44.998 -8.974 1.00 44.59 103 ALA A C 1
ATOM 729 O O . ALA A 1 103 ? 42.725 44.404 -9.678 1.00 44.59 103 ALA A O 1
ATOM 730 N N . ALA A 1 104 ? 43.623 44.712 -7.674 1.00 48.00 104 ALA A N 1
ATOM 731 C CA . ALA A 1 104 ? 43.012 45.491 -6.588 1.00 48.00 104 ALA A CA 1
ATOM 732 C C . ALA A 1 104 ? 41.540 45.110 -6.332 1.00 48.00 104 ALA A C 1
ATOM 734 O O . ALA A 1 104 ? 40.665 45.363 -7.151 1.00 48.00 104 ALA A O 1
ATOM 735 N N . GLY A 1 105 ? 41.267 44.557 -5.147 1.00 40.69 105 GLY A N 1
ATOM 736 C CA . GLY A 1 105 ? 39.914 44.405 -4.605 1.00 40.69 105 GLY A CA 1
ATOM 737 C C . GLY A 1 105 ? 39.933 43.791 -3.195 1.00 40.69 105 GLY A C 1
ATOM 738 O O . GLY A 1 105 ? 40.738 42.891 -2.973 1.00 40.69 105 GLY A O 1
ATOM 739 N N . PRO A 1 106 ? 39.141 44.290 -2.223 1.00 58.34 106 PRO A N 1
ATOM 740 C CA . PRO A 1 106 ? 39.596 44.421 -0.840 1.00 58.34 106 PRO A CA 1
ATOM 741 C C . PRO A 1 106 ? 39.022 43.402 0.157 1.00 58.34 106 PRO A C 1
ATOM 743 O O . PRO A 1 106 ? 37.998 42.759 -0.062 1.00 58.34 106 PRO A O 1
ATOM 746 N N . SER A 1 107 ? 39.699 43.357 1.307 1.00 52.28 107 SER A N 1
ATOM 747 C CA . SER A 1 107 ? 39.294 42.779 2.586 1.00 52.28 107 SER A CA 1
ATOM 748 C C . SER A 1 107 ? 37.850 43.084 2.986 1.00 52.28 107 SER A C 1
ATOM 750 O O . SER A 1 107 ? 37.407 44.232 2.927 1.00 52.28 107 SER A O 1
ATOM 752 N N . ARG A 1 108 ? 37.172 42.087 3.562 1.00 44.19 108 ARG A N 1
ATOM 753 C CA . ARG A 1 108 ? 36.059 42.320 4.485 1.00 44.19 108 ARG A CA 1
ATOM 754 C C . ARG A 1 108 ? 36.179 41.364 5.667 1.00 44.19 108 ARG A C 1
ATOM 756 O O . ARG A 1 108 ? 35.940 40.169 5.536 1.00 44.19 108 ARG A O 1
ATOM 763 N N . GLY A 1 109 ? 36.621 41.921 6.793 1.00 53.81 109 GLY A N 1
ATOM 764 C CA . GLY A 1 109 ? 36.523 41.287 8.099 1.00 53.81 109 GLY A CA 1
ATOM 765 C C . GLY A 1 109 ? 35.058 41.185 8.515 1.00 53.81 109 GLY A C 1
ATOM 766 O O . GLY A 1 109 ? 34.276 42.110 8.291 1.00 53.81 109 GLY A O 1
ATOM 767 N N . GLY A 1 110 ? 34.703 40.040 9.083 1.00 49.16 110 GLY A N 1
ATOM 768 C CA . GLY A 1 110 ? 33.444 39.806 9.770 1.00 49.16 110 GLY A CA 1
ATOM 769 C C . GLY A 1 110 ? 33.775 39.167 11.106 1.00 49.16 110 GLY A C 1
ATOM 770 O O . GLY A 1 110 ? 34.079 37.980 11.167 1.00 49.16 110 GLY A O 1
ATOM 771 N N . GLU A 1 111 ? 33.803 39.990 12.147 1.00 51.00 111 GLU A N 1
ATOM 772 C CA . GLU A 1 111 ? 33.849 39.568 13.541 1.00 51.00 111 GLU A CA 1
ATOM 773 C C . GLU A 1 111 ? 32.488 38.945 13.873 1.00 51.00 111 GLU A C 1
ATOM 775 O O . GLU A 1 111 ? 31.475 39.640 13.955 1.00 51.00 111 GLU A O 1
ATOM 780 N N . GLU A 1 112 ? 32.441 37.621 13.998 1.00 49.00 112 GLU A N 1
ATOM 781 C CA . GLU A 1 112 ? 31.241 36.904 14.422 1.00 49.00 112 GLU A CA 1
ATOM 782 C C . GLU A 1 112 ? 31.242 36.826 15.952 1.00 49.00 112 GLU A C 1
ATOM 784 O O . GLU A 1 112 ? 31.973 36.051 16.569 1.00 49.00 112 GLU A O 1
ATOM 789 N N . ALA A 1 113 ? 30.467 37.718 16.569 1.00 53.03 113 ALA A N 1
ATOM 790 C CA . ALA A 1 113 ? 30.250 37.761 18.005 1.00 53.03 113 ALA A CA 1
ATOM 791 C C . ALA A 1 113 ? 29.336 36.604 18.440 1.00 53.03 113 ALA A C 1
ATOM 793 O O . ALA A 1 113 ? 28.160 36.556 18.083 1.00 53.03 113 ALA A O 1
ATOM 794 N N . THR A 1 114 ? 29.880 35.695 19.248 1.00 63.75 114 THR A N 1
ATOM 795 C CA . THR A 1 114 ? 29.159 34.607 19.922 1.00 63.75 114 THR A CA 1
ATOM 796 C C . THR A 1 114 ? 28.157 35.162 20.946 1.00 63.75 114 THR A C 1
ATOM 798 O O . THR A 1 114 ? 28.586 35.798 21.914 1.00 63.75 114 THR A O 1
ATOM 801 N N . PRO A 1 115 ? 26.841 34.909 20.822 1.00 59.88 115 PRO A N 1
ATOM 802 C CA . PRO A 1 115 ? 25.890 35.238 21.876 1.00 59.88 115 PRO A CA 1
ATOM 803 C C . PRO A 1 115 ? 25.891 34.163 22.976 1.00 59.88 115 PRO A C 1
ATOM 805 O O . PRO A 1 115 ? 25.867 32.961 22.708 1.00 59.88 115 PRO A O 1
ATOM 808 N N . ALA A 1 116 ? 25.913 34.613 24.232 1.00 60.44 116 ALA A N 1
ATOM 809 C CA . ALA A 1 116 ? 25.798 33.767 25.416 1.00 60.44 116 ALA A CA 1
ATOM 810 C C . ALA A 1 116 ? 24.390 33.135 25.533 1.00 60.44 116 ALA A C 1
ATOM 812 O O . ALA A 1 116 ? 23.400 33.783 25.181 1.00 60.44 116 ALA A O 1
ATOM 813 N N . PRO A 1 117 ? 24.267 31.897 26.049 1.00 68.88 117 PRO A N 1
ATOM 814 C CA . PRO A 1 117 ? 22.977 31.228 26.190 1.00 68.88 117 PRO A CA 1
ATOM 815 C C . PRO A 1 117 ? 22.142 31.806 27.354 1.00 68.88 117 PRO A C 1
ATOM 817 O O . PRO A 1 117 ? 22.694 32.099 28.419 1.00 68.88 117 PRO A O 1
ATOM 820 N N . PRO A 1 118 ? 20.810 31.935 27.196 1.00 63.97 118 PRO A N 1
ATOM 821 C CA . PRO A 1 118 ? 19.915 32.355 28.269 1.00 63.97 118 PRO A CA 1
ATOM 822 C C . PRO A 1 118 ? 19.737 31.249 29.319 1.00 63.97 118 PRO A C 1
ATOM 824 O O . PRO A 1 118 ? 19.554 30.075 28.996 1.00 63.97 118 PRO A O 1
ATOM 827 N N . GLY A 1 119 ? 19.785 31.646 30.593 1.00 54.88 119 GLY A N 1
ATOM 828 C CA . GLY A 1 119 ? 19.611 30.763 31.742 1.00 54.88 119 GLY A CA 1
ATOM 829 C C . GLY A 1 119 ? 18.238 30.087 31.773 1.00 54.88 119 GLY A C 1
ATOM 830 O O . GLY A 1 119 ? 17.202 30.714 31.561 1.00 54.88 119 GLY A O 1
ATOM 831 N N . THR A 1 120 ? 18.239 28.791 32.070 1.00 57.81 120 THR A N 1
ATOM 832 C CA . THR A 1 120 ? 17.040 27.982 32.305 1.00 57.81 120 THR A CA 1
ATOM 833 C C . THR A 1 120 ? 16.368 28.361 33.631 1.00 57.81 120 THR A C 1
ATOM 835 O O . THR A 1 120 ? 17.037 28.308 34.667 1.00 57.81 120 THR A O 1
ATOM 838 N N . PRO A 1 121 ? 15.060 28.683 33.658 1.00 55.41 121 PRO A N 1
ATOM 839 C CA . PRO A 1 121 ? 14.325 28.830 34.907 1.00 55.41 121 PRO A CA 1
ATOM 840 C C . PRO A 1 121 ? 14.079 27.462 35.559 1.00 55.41 121 PRO A C 1
ATOM 842 O O . PRO A 1 121 ? 13.656 26.502 34.915 1.00 55.41 121 PRO A O 1
ATOM 845 N N . ALA A 1 122 ? 14.340 27.386 36.863 1.00 49.88 122 ALA A N 1
ATOM 846 C CA . ALA A 1 122 ? 14.079 26.215 37.687 1.00 49.88 122 ALA A CA 1
ATOM 847 C C . ALA A 1 122 ? 12.565 26.008 37.866 1.00 49.88 122 ALA A C 1
ATOM 849 O O . ALA A 1 122 ? 11.893 26.815 38.508 1.00 49.88 122 ALA A O 1
ATOM 850 N N . VAL A 1 123 ? 12.025 24.911 37.329 1.00 50.72 123 VAL A N 1
ATOM 851 C CA . VAL A 1 123 ? 10.630 24.512 37.558 1.00 50.72 123 VAL A CA 1
ATOM 852 C C . VAL A 1 123 ? 10.580 23.524 38.720 1.00 50.72 123 VAL A C 1
ATOM 854 O O . VAL A 1 123 ? 10.883 22.338 38.593 1.00 50.72 123 VAL A O 1
ATOM 857 N N . SER A 1 124 ? 10.199 24.052 39.880 1.00 48.97 124 SER A N 1
ATOM 858 C CA . SER A 1 124 ? 9.914 23.297 41.096 1.00 48.97 124 SER A CA 1
ATOM 859 C C . SER A 1 124 ? 8.631 22.481 40.908 1.00 48.97 124 SER A C 1
ATOM 861 O O . SER A 1 124 ? 7.543 23.039 40.779 1.00 48.97 124 SER A O 1
ATOM 863 N N . SER A 1 125 ? 8.756 21.154 40.867 1.00 48.56 125 SER A N 1
ATOM 864 C CA . SER A 1 125 ? 7.632 20.228 40.686 1.00 48.56 125 SER A CA 1
ATOM 865 C C . SER A 1 125 ? 7.302 19.540 42.011 1.00 48.56 125 SER A C 1
ATOM 867 O O . SER A 1 125 ? 7.830 18.472 42.315 1.00 48.56 125 SER A O 1
ATOM 869 N N . LYS A 1 126 ? 6.432 20.148 42.825 1.00 58.12 126 LYS A N 1
ATOM 870 C CA . LYS A 1 126 ? 5.823 19.477 43.985 1.00 58.12 126 LYS A CA 1
ATOM 871 C C . LYS A 1 126 ? 4.377 19.934 44.158 1.00 58.12 126 LYS A C 1
ATOM 873 O O . LYS A 1 126 ? 4.085 20.847 44.920 1.00 58.12 126 LYS A O 1
ATOM 878 N N . GLY A 1 127 ? 3.476 19.289 43.424 1.00 50.47 127 GLY A N 1
ATOM 879 C CA . GLY A 1 127 ? 2.035 19.472 43.555 1.00 50.47 127 GLY A CA 1
ATOM 880 C C . GLY A 1 127 ? 1.319 18.158 43.276 1.00 50.47 127 GLY A C 1
ATOM 881 O O . GLY A 1 127 ? 1.242 17.724 42.132 1.00 50.47 127 GLY A O 1
ATOM 882 N N . THR A 1 128 ? 0.839 17.511 44.334 1.00 66.38 128 THR A N 1
ATOM 883 C CA . THR A 1 128 ? -0.044 16.342 44.266 1.00 66.38 128 THR A CA 1
ATOM 884 C C . THR A 1 128 ? -1.380 16.766 43.644 1.00 66.38 128 THR A C 1
ATOM 886 O O . THR A 1 128 ? -1.996 17.698 44.166 1.00 66.38 128 THR A O 1
ATOM 889 N N . PRO A 1 129 ? -1.854 16.132 42.555 1.00 65.50 129 PRO A N 1
ATOM 890 C CA . PRO A 1 129 ? -3.154 16.466 41.987 1.00 65.50 129 PRO A CA 1
ATOM 891 C C . PRO A 1 129 ? -4.294 16.022 42.927 1.00 65.50 129 PRO A C 1
ATOM 893 O O . PRO A 1 129 ? -4.209 14.937 43.512 1.00 65.50 129 PRO A O 1
ATOM 896 N N . PRO A 1 130 ? -5.358 16.831 43.092 1.00 71.50 130 PRO A N 1
ATOM 897 C CA . PRO A 1 130 ? -6.523 16.456 43.889 1.00 71.50 130 PRO A CA 1
ATOM 898 C C . PRO A 1 130 ? -7.347 15.345 43.208 1.00 71.50 130 PRO A C 1
ATOM 900 O O . PRO A 1 130 ? -7.320 15.216 41.981 1.00 71.50 130 PRO A O 1
ATOM 903 N N . PRO A 1 131 ? -8.101 14.543 43.983 1.00 69.56 131 PRO A N 1
ATOM 904 C CA . PRO A 1 131 ? -8.948 13.485 43.443 1.00 69.56 131 PRO A CA 1
ATOM 905 C C . PRO A 1 131 ? -10.131 14.066 42.655 1.00 69.56 131 PRO A C 1
ATOM 907 O O . PRO A 1 131 ? -10.815 14.982 43.110 1.00 69.56 131 PRO A O 1
ATOM 910 N N . LEU A 1 132 ? -10.374 13.512 41.465 1.00 65.06 132 LEU A N 1
ATOM 911 C CA . LEU A 1 132 ? -11.505 13.869 40.609 1.00 65.06 132 LEU A CA 1
ATOM 912 C C . LEU A 1 132 ? -12.834 13.371 41.219 1.00 65.06 132 LEU A C 1
ATOM 914 O O . LEU A 1 132 ? -12.873 12.255 41.745 1.00 65.06 132 LEU A O 1
ATOM 918 N N . PRO A 1 133 ? -13.927 14.154 41.138 1.00 61.00 133 PRO A N 1
ATOM 919 C CA . PRO A 1 133 ? -15.239 13.735 41.620 1.00 61.00 133 PRO A CA 1
ATOM 920 C C . PRO A 1 133 ? -15.836 12.619 40.751 1.00 61.00 133 PRO A C 1
ATOM 922 O O . PRO A 1 133 ? -15.639 12.565 39.536 1.00 61.00 133 PRO A O 1
ATOM 925 N N . ALA A 1 134 ? -16.579 11.726 41.406 1.00 56.56 134 ALA A N 1
ATOM 926 C CA . ALA A 1 134 ? -17.242 10.578 40.802 1.00 56.56 134 ALA A CA 1
ATOM 927 C C . ALA A 1 134 ? -18.198 10.996 39.671 1.00 56.56 134 ALA A C 1
ATOM 929 O O . ALA A 1 134 ? -19.037 11.881 39.837 1.00 56.56 134 ALA A O 1
ATOM 930 N N . ALA A 1 135 ? -18.069 10.334 38.520 1.00 48.28 135 ALA A N 1
ATOM 931 C CA . ALA A 1 135 ? -18.897 10.568 37.347 1.00 48.28 135 ALA A CA 1
ATOM 932 C C . ALA A 1 135 ? -20.344 10.115 37.600 1.00 48.28 135 ALA A C 1
ATOM 934 O O . ALA A 1 135 ? -20.641 8.922 37.656 1.00 48.28 135 ALA A O 1
ATOM 935 N N . THR A 1 136 ? -21.250 11.082 37.729 1.00 55.22 136 THR A N 1
ATOM 936 C CA . THR A 1 136 ? -22.696 10.859 37.710 1.00 55.22 136 THR A CA 1
ATOM 937 C C . THR A 1 136 ? -23.106 10.355 36.326 1.00 55.22 136 THR A C 1
ATOM 939 O O . THR A 1 136 ? -22.900 11.033 35.319 1.00 55.22 136 THR A O 1
ATOM 942 N N . ALA A 1 137 ? -23.673 9.150 36.273 1.00 49.94 137 ALA A N 1
ATOM 943 C CA . ALA A 1 137 ? -24.179 8.541 35.050 1.00 49.94 137 ALA A CA 1
ATOM 944 C C . ALA A 1 137 ? -25.339 9.370 34.476 1.00 49.94 137 ALA A C 1
ATOM 946 O O . ALA A 1 137 ? -26.407 9.469 35.080 1.00 49.94 137 ALA A O 1
ATOM 947 N N . LEU A 1 138 ? -25.126 9.964 33.301 1.00 55.84 138 LEU A N 1
ATOM 948 C CA . LEU A 1 138 ? -26.187 10.604 32.530 1.00 55.84 138 LEU A CA 1
ATOM 949 C C . LEU A 1 138 ? -27.055 9.529 31.844 1.00 55.84 138 LEU A C 1
ATOM 951 O O . LEU A 1 138 ? -26.504 8.597 31.250 1.00 55.84 138 LEU A O 1
ATOM 955 N N . PRO A 1 139 ? -28.397 9.642 31.888 1.00 59.97 139 PRO A N 1
ATOM 956 C CA . PRO A 1 139 ? -29.288 8.764 31.140 1.00 59.97 139 PRO A CA 1
ATOM 957 C C . PRO A 1 139 ? -29.138 9.025 29.637 1.00 59.97 139 PRO A C 1
ATOM 959 O O . PRO A 1 139 ? -29.166 10.165 29.185 1.00 59.97 139 PRO A O 1
ATOM 962 N N . SER A 1 140 ? -28.959 7.949 28.872 1.00 50.81 140 SER A N 1
ATOM 963 C CA . SER A 1 140 ? -28.745 7.970 27.423 1.00 50.81 140 SER A CA 1
ATOM 964 C C . SER A 1 140 ? -30.053 8.289 26.677 1.00 50.81 140 SER A C 1
ATOM 966 O O . SER A 1 140 ? -30.977 7.475 26.730 1.00 50.81 140 SER A O 1
ATOM 968 N N . PRO A 1 141 ? -30.175 9.426 25.962 1.00 57.59 141 PRO A N 1
ATOM 969 C CA . PRO A 1 141 ? -31.341 9.728 25.147 1.00 57.59 141 PRO A CA 1
ATOM 970 C C . PRO A 1 141 ? -31.041 9.330 23.699 1.00 57.59 141 PRO A C 1
ATOM 972 O O . PRO A 1 141 ? -30.722 10.170 22.863 1.00 57.59 141 PRO A O 1
ATOM 975 N N . TYR A 1 142 ? -31.094 8.036 23.390 1.00 52.09 142 TYR A N 1
ATOM 976 C CA . TYR A 1 142 ? -31.111 7.594 21.993 1.00 52.09 142 TYR A CA 1
ATOM 977 C C . TYR A 1 142 ? -32.079 6.425 21.815 1.00 52.09 142 TYR A C 1
ATOM 979 O O . TYR A 1 142 ? -31.703 5.277 21.590 1.00 52.09 142 TYR A O 1
ATOM 987 N N . ALA A 1 143 ? -33.367 6.745 21.945 1.00 50.97 143 ALA A N 1
ATOM 988 C CA . ALA A 1 143 ? -34.417 5.992 21.278 1.00 50.97 143 ALA A CA 1
ATOM 989 C C . ALA A 1 143 ? -34.236 6.223 19.771 1.00 50.97 143 ALA A C 1
ATOM 991 O O . ALA A 1 143 ? -34.333 7.353 19.293 1.00 50.97 143 ALA A O 1
ATOM 992 N N . GLY A 1 144 ? -33.860 5.166 19.052 1.00 46.09 144 GLY A N 1
ATOM 993 C CA . GLY A 1 144 ? -33.527 5.240 17.634 1.00 46.09 144 GLY A CA 1
ATOM 994 C C . GLY A 1 144 ? -34.707 5.726 16.782 1.00 46.09 144 GLY A C 1
ATOM 995 O O . GLY A 1 144 ? -35.849 5.352 17.059 1.00 46.09 144 GLY A O 1
ATOM 996 N N . PRO A 1 145 ? -34.461 6.529 15.733 1.00 55.97 145 PRO A N 1
ATOM 997 C CA . PRO A 1 145 ? -35.489 6.823 14.752 1.00 55.97 145 PRO A CA 1
ATOM 998 C C . PRO A 1 145 ? -35.848 5.539 13.997 1.00 55.97 145 PRO A C 1
ATOM 1000 O O . PRO A 1 145 ? -34.981 4.820 13.496 1.00 55.97 145 PRO A O 1
ATOM 1003 N N . ALA A 1 146 ? -37.148 5.257 13.952 1.00 49.09 146 ALA A N 1
ATOM 1004 C CA . ALA A 1 146 ? -37.742 4.232 13.115 1.00 49.09 146 ALA A CA 1
ATOM 1005 C C . ALA A 1 146 ? -37.259 4.384 11.666 1.00 49.09 146 ALA A C 1
ATOM 1007 O O . ALA A 1 146 ? -37.190 5.494 11.136 1.00 49.09 146 ALA A O 1
ATOM 1008 N N . ALA A 1 147 ? -36.911 3.253 11.055 1.00 47.75 147 ALA A N 1
ATOM 1009 C CA . ALA A 1 147 ? -36.441 3.149 9.685 1.00 47.75 147 ALA A CA 1
ATOM 1010 C C . ALA A 1 147 ? -37.385 3.884 8.718 1.00 47.75 147 ALA A C 1
ATOM 1012 O O . ALA A 1 147 ? -38.509 3.446 8.473 1.00 47.75 147 ALA A O 1
ATOM 1013 N N . ALA A 1 148 ? -36.912 5.003 8.171 1.00 49.56 148 ALA A N 1
ATOM 1014 C CA . ALA A 1 148 ? -37.515 5.602 6.995 1.00 49.56 148 ALA A CA 1
ATOM 1015 C C . ALA A 1 148 ? -37.256 4.674 5.791 1.00 49.56 148 ALA A C 1
ATOM 1017 O O . ALA A 1 148 ? -36.146 4.146 5.671 1.00 49.56 148 ALA A O 1
ATOM 1018 N N . PRO A 1 149 ? -38.248 4.445 4.915 1.00 60.12 149 PRO A N 1
ATOM 1019 C CA . PRO A 1 149 ? -38.066 3.630 3.721 1.00 60.12 149 PRO A CA 1
ATOM 1020 C C . PRO A 1 149 ? -37.017 4.270 2.806 1.00 60.12 149 PRO A C 1
ATOM 1022 O O . PRO A 1 149 ? -37.114 5.446 2.453 1.00 60.12 149 PRO A O 1
ATOM 1025 N N . GLU A 1 150 ? -36.003 3.483 2.448 1.00 46.41 150 GLU A N 1
ATOM 1026 C CA . GLU A 1 150 ? -34.959 3.867 1.501 1.00 46.41 150 GLU A CA 1
ATOM 1027 C C . GLU A 1 150 ? -35.582 4.339 0.173 1.00 46.41 150 GLU A C 1
ATOM 1029 O O . GLU A 1 150 ? -36.411 3.626 -0.405 1.00 46.41 150 GLU A O 1
ATOM 1034 N N . PRO A 1 151 ? -35.202 5.517 -0.351 1.00 54.59 151 PRO A N 1
ATOM 1035 C CA . PRO A 1 151 ? -35.633 5.934 -1.673 1.00 54.59 151 PRO A CA 1
ATOM 1036 C C . PRO A 1 151 ? -34.982 5.028 -2.724 1.00 54.59 151 PRO A C 1
ATOM 1038 O O . PRO A 1 151 ? -33.761 4.998 -2.878 1.00 54.59 151 PRO A O 1
ATOM 1041 N N . ALA A 1 152 ? -35.818 4.315 -3.479 1.00 53.41 152 ALA A N 1
ATOM 1042 C CA . ALA A 1 152 ? -35.463 3.509 -4.646 1.00 53.41 152 ALA A CA 1
ATOM 1043 C C . ALA A 1 152 ? -34.953 4.384 -5.816 1.00 53.41 152 ALA A C 1
ATOM 1045 O O . ALA A 1 152 ? -35.586 4.490 -6.863 1.00 53.41 152 ALA A O 1
ATOM 1046 N N . GLY A 1 153 ? -33.815 5.055 -5.623 1.00 48.72 153 GLY A N 1
ATOM 1047 C CA . GLY A 1 153 ? -33.240 6.044 -6.542 1.00 48.72 153 GLY A CA 1
ATOM 1048 C C . GLY A 1 153 ? -31.735 5.876 -6.769 1.00 48.72 153 GLY A C 1
ATOM 1049 O O . GLY A 1 153 ? -31.036 6.852 -7.021 1.00 48.72 153 GLY A O 1
ATOM 1050 N N . GLY A 1 154 ? -31.212 4.652 -6.663 1.00 47.88 154 GLY A N 1
ATOM 1051 C CA . GLY A 1 154 ? -29.781 4.333 -6.780 1.00 47.88 154 GLY A CA 1
ATOM 1052 C C . GLY A 1 154 ? -29.258 4.084 -8.204 1.00 47.88 154 GLY A C 1
ATOM 1053 O O . GLY A 1 154 ? -28.270 3.377 -8.353 1.00 47.88 154 GLY A O 1
ATOM 1054 N N . ALA A 1 155 ? -29.902 4.607 -9.254 1.00 54.06 155 ALA A N 1
ATOM 1055 C CA . ALA A 1 155 ? -29.541 4.293 -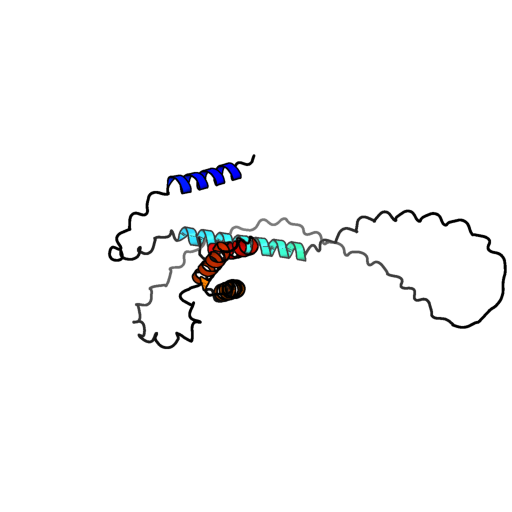10.647 1.00 54.06 155 ALA A CA 1
ATOM 1056 C C . ALA A 1 155 ? -28.591 5.305 -11.327 1.00 54.06 155 ALA A C 1
ATOM 1058 O O . ALA A 1 155 ? -28.104 5.038 -12.419 1.00 54.06 155 ALA A O 1
ATOM 1059 N N . ALA A 1 156 ? -28.297 6.461 -10.719 1.00 50.06 156 ALA A N 1
ATOM 1060 C CA . ALA A 1 156 ? -27.708 7.592 -11.456 1.00 50.06 156 ALA A CA 1
ATOM 1061 C C . ALA A 1 156 ? -26.251 7.961 -11.102 1.00 50.06 156 ALA A C 1
ATOM 1063 O O . ALA A 1 156 ? -25.775 9.016 -11.517 1.00 50.06 156 ALA A O 1
ATOM 1064 N N . ARG A 1 157 ? -25.511 7.136 -10.345 1.00 48.66 157 ARG A N 1
ATOM 1065 C CA . ARG A 1 157 ? -24.092 7.412 -10.016 1.00 48.66 157 ARG A CA 1
ATOM 1066 C C . ARG A 1 157 ? -23.138 6.232 -10.208 1.00 48.66 157 ARG A C 1
ATOM 1068 O O . ARG A 1 157 ? -22.075 6.203 -9.601 1.00 48.66 157 ARG A O 1
ATOM 1075 N N . GLN A 1 158 ? -23.446 5.318 -11.128 1.00 51.53 158 GLN A N 1
ATOM 1076 C CA . GLN A 1 158 ? -22.393 4.556 -11.814 1.00 51.53 158 GLN A CA 1
ATOM 1077 C C . GLN A 1 158 ? -21.737 5.476 -12.856 1.00 51.53 158 GLN A C 1
ATOM 1079 O O . GLN A 1 158 ? -21.845 5.275 -14.061 1.00 51.53 158 GLN A O 1
ATOM 1084 N N . ALA A 1 159 ? -21.142 6.574 -12.387 1.00 46.91 159 ALA A N 1
ATOM 1085 C CA . ALA A 1 159 ? -20.346 7.447 -13.225 1.00 46.91 159 ALA A CA 1
ATOM 1086 C C . ALA A 1 159 ? -19.095 6.663 -13.612 1.00 46.91 159 ALA A C 1
ATOM 1088 O O . ALA A 1 159 ? -18.216 6.489 -12.775 1.00 46.91 159 ALA A O 1
ATOM 1089 N N . SER A 1 160 ? -19.091 6.154 -14.846 1.00 52.88 160 SER A N 1
ATOM 1090 C CA . SER A 1 160 ? -17.930 5.683 -15.602 1.00 52.88 160 SER A CA 1
ATOM 1091 C C . SER A 1 160 ? -16.829 5.103 -14.723 1.00 52.88 160 SER A C 1
ATOM 1093 O O . SER A 1 160 ? -15.711 5.614 -14.680 1.00 52.88 160 SER A O 1
ATOM 1095 N N . GLU A 1 161 ? -17.167 4.057 -13.971 1.00 52.97 161 GLU A N 1
ATOM 1096 C CA . GLU A 1 161 ? -16.156 3.278 -13.285 1.00 52.97 161 GLU A CA 1
ATOM 1097 C C . GLU A 1 161 ? -15.253 2.717 -14.391 1.00 52.97 161 GLU A C 1
ATOM 1099 O O . GLU A 1 161 ? -15.781 2.072 -15.303 1.00 52.97 161 GLU A O 1
ATOM 1104 N N . PRO A 1 162 ? -13.939 3.017 -14.410 1.00 60.09 162 PRO A N 1
ATOM 1105 C CA . PRO A 1 162 ? -13.056 2.458 -15.419 1.00 60.09 162 PRO A CA 1
ATOM 1106 C C . PRO A 1 162 ? -13.164 0.946 -15.279 1.00 60.09 162 PRO A C 1
ATOM 1108 O O . PRO A 1 162 ? -12.776 0.386 -14.250 1.00 60.09 162 PRO A O 1
ATOM 1111 N N . ALA A 1 163 ? -13.806 0.320 -16.267 1.00 67.50 163 ALA A N 1
ATOM 1112 C CA . ALA A 1 163 ? -14.104 -1.095 -16.245 1.00 67.50 163 ALA A CA 1
ATOM 1113 C C . ALA A 1 163 ? -12.777 -1.820 -16.058 1.00 67.50 163 ALA A C 1
ATOM 1115 O O . ALA A 1 163 ? -11.915 -1.765 -16.935 1.00 67.50 163 ALA A O 1
ATOM 1116 N N . VAL A 1 164 ? -12.600 -2.453 -14.893 1.00 63.97 164 VAL A N 1
ATOM 1117 C CA . VAL A 1 164 ? -11.507 -3.400 -14.698 1.00 63.97 164 VAL A CA 1
ATOM 1118 C C . VAL A 1 164 ? -11.690 -4.421 -15.812 1.00 63.97 164 VAL A C 1
ATOM 1120 O O . VAL A 1 164 ? -12.731 -5.085 -15.842 1.00 63.97 164 VAL A O 1
ATOM 1123 N N . PRO A 1 165 ? -10.763 -4.515 -16.772 1.00 66.75 165 PRO A N 1
ATOM 1124 C CA . PRO A 1 165 ? -10.914 -5.481 -17.834 1.00 66.75 165 PRO A CA 1
ATOM 1125 C C . PRO A 1 165 ? -10.926 -6.857 -17.201 1.00 66.75 165 PRO A C 1
A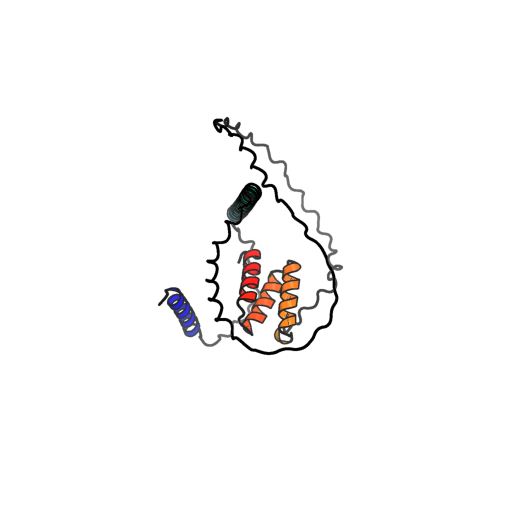TOM 1127 O O . PRO A 1 165 ? -10.211 -7.119 -16.231 1.00 66.75 165 PRO A O 1
ATOM 1130 N N . ALA A 1 166 ? -11.772 -7.719 -17.753 1.00 76.12 166 ALA A N 1
ATOM 1131 C CA . ALA A 1 166 ? -11.983 -9.060 -17.233 1.00 76.12 166 ALA A CA 1
ATOM 1132 C C . ALA A 1 166 ? -10.666 -9.851 -17.111 1.00 76.12 166 ALA A C 1
ATOM 1134 O O . ALA A 1 166 ? -10.540 -10.668 -16.203 1.00 76.12 166 ALA A O 1
ATOM 1135 N N . ASP A 1 167 ? -9.676 -9.537 -17.957 1.00 77.06 167 ASP A N 1
ATOM 1136 C CA . ASP A 1 167 ? -8.341 -10.122 -17.922 1.00 77.06 167 ASP A CA 1
ATOM 1137 C C . ASP A 1 167 ? -7.273 -9.144 -17.403 1.00 77.06 167 ASP A C 1
ATOM 1139 O O . ASP A 1 167 ? -6.754 -8.320 -18.166 1.00 77.06 167 ASP A O 1
ATOM 1143 N N . PRO A 1 168 ? -6.852 -9.257 -16.127 1.00 71.12 168 PRO A N 1
ATOM 1144 C CA . PRO A 1 168 ? -5.731 -8.478 -15.600 1.00 71.12 168 PRO A CA 1
ATOM 1145 C C . PRO A 1 168 ? -4.392 -8.816 -16.277 1.00 71.12 168 PRO A C 1
ATOM 1147 O O . PRO A 1 168 ? -3.473 -8.006 -16.214 1.00 71.12 168 PRO A O 1
ATOM 1150 N N . GLY A 1 169 ? -4.279 -9.963 -16.959 1.00 76.94 169 GLY A N 1
ATOM 1151 C CA . GLY A 1 169 ? -3.082 -10.350 -17.717 1.00 76.94 169 GLY A CA 1
ATOM 1152 C C . GLY A 1 169 ? -2.881 -9.572 -19.025 1.00 76.94 169 GLY A C 1
ATOM 1153 O O . GLY A 1 169 ? -1.786 -9.579 -19.578 1.00 76.94 169 GLY A O 1
ATOM 1154 N N . ALA A 1 170 ? -3.910 -8.869 -19.516 1.00 79.94 170 ALA A N 1
ATOM 1155 C CA . ALA A 1 170 ? -3.794 -8.009 -20.697 1.00 79.94 170 ALA A CA 1
ATOM 1156 C C . ALA A 1 170 ? -3.141 -6.652 -20.378 1.00 79.94 170 ALA A C 1
ATOM 1158 O O . ALA A 1 170 ? -2.822 -5.874 -21.280 1.00 79.94 170 ALA A O 1
ATOM 1159 N N . TRP A 1 171 ? -2.975 -6.327 -19.095 1.00 85.19 171 TRP A N 1
ATOM 1160 C CA . TRP A 1 171 ? -2.443 -5.043 -18.677 1.00 85.19 171 TRP A CA 1
ATOM 1161 C C . TRP A 1 171 ? -0.931 -5.043 -18.622 1.00 85.19 171 TRP A C 1
ATOM 1163 O O . TRP A 1 171 ? -0.291 -5.966 -18.128 1.00 85.19 171 TRP A O 1
ATOM 1173 N N . THR A 1 172 ? -0.339 -3.938 -19.072 1.00 92.44 172 THR A N 1
ATOM 1174 C CA . THR A 1 172 ? 1.081 -3.719 -18.813 1.00 92.44 172 THR A CA 1
ATOM 1175 C C . THR A 1 172 ? 1.307 -3.653 -17.302 1.00 92.44 172 THR A C 1
ATOM 1177 O O . THR A 1 172 ? 0.508 -3.076 -16.562 1.00 92.44 172 THR A O 1
ATOM 1180 N N . ARG A 1 173 ? 2.431 -4.191 -16.825 1.00 90.81 173 ARG A N 1
ATOM 1181 C CA . ARG A 1 173 ? 2.769 -4.187 -15.389 1.00 90.81 173 ARG A CA 1
ATOM 1182 C C . ARG A 1 173 ? 2.713 -2.794 -14.764 1.00 90.81 173 ARG A C 1
ATOM 1184 O O . ARG A 1 173 ? 2.285 -2.636 -13.625 1.00 90.81 173 ARG A O 1
ATOM 1191 N N . LYS A 1 174 ? 3.129 -1.777 -15.526 1.00 93.19 174 LYS A N 1
ATOM 1192 C CA . LYS A 1 174 ? 3.063 -0.377 -15.101 1.00 93.19 174 LYS A CA 1
ATOM 1193 C C . LYS A 1 174 ? 1.613 0.083 -14.912 1.00 93.19 174 LYS A C 1
ATOM 1195 O O . LYS A 1 174 ? 1.332 0.728 -13.910 1.00 93.19 174 LYS A O 1
ATOM 1200 N N . ALA A 1 175 ? 0.707 -0.290 -15.820 1.00 93.88 175 ALA A N 1
ATOM 1201 C CA . ALA A 1 175 ? -0.718 0.021 -15.702 1.00 93.88 175 ALA A CA 1
ATOM 1202 C C . ALA A 1 175 ? -1.364 -0.684 -14.498 1.00 93.88 175 ALA A C 1
ATOM 1204 O O . ALA A 1 175 ? -2.097 -0.047 -13.749 1.00 93.88 175 ALA A O 1
ATOM 1205 N N . LEU A 1 176 ? -1.029 -1.958 -14.251 1.00 94.12 176 LEU A N 1
ATOM 1206 C CA . LEU A 1 176 ? -1.483 -2.697 -13.063 1.00 94.12 176 LEU A CA 1
ATOM 1207 C C . LEU A 1 176 ? -1.116 -1.979 -11.763 1.00 94.12 176 LEU A C 1
ATOM 1209 O O . LEU A 1 176 ? -1.966 -1.791 -10.893 1.00 94.12 176 LEU A O 1
ATOM 1213 N N . LEU A 1 177 ? 0.148 -1.570 -11.639 1.00 96.12 177 LEU A N 1
ATOM 1214 C CA . LEU A 1 177 ? 0.643 -0.918 -10.433 1.00 96.12 177 LEU A CA 1
ATOM 1215 C C . LEU A 1 177 ? 0.061 0.490 -10.264 1.00 96.12 177 LEU A C 1
ATOM 1217 O O . LEU A 1 177 ? -0.346 0.850 -9.162 1.00 96.12 177 LEU A O 1
ATOM 1221 N N . GLN A 1 178 ? -0.039 1.258 -11.351 1.00 96.38 178 GLN A N 1
ATOM 1222 C CA . GLN A 1 178 ? -0.651 2.586 -11.331 1.00 96.38 178 GLN A CA 1
ATOM 1223 C C . GLN A 1 178 ? -2.121 2.521 -10.895 1.00 96.38 178 GLN A C 1
ATOM 1225 O O . GLN A 1 178 ? -2.525 3.237 -9.982 1.00 96.38 178 GLN A O 1
ATOM 1230 N N . GLN A 1 179 ? -2.904 1.604 -11.462 1.00 95.38 179 GLN A N 1
ATOM 1231 C CA . GLN A 1 179 ? -4.307 1.440 -11.088 1.00 95.38 179 GLN A CA 1
ATOM 1232 C C . GLN A 1 179 ? -4.478 0.934 -9.651 1.00 95.38 179 GLN A C 1
ATOM 1234 O O . GLN A 1 179 ? -5.424 1.320 -8.964 1.00 95.38 179 GLN A O 1
ATOM 1239 N N . ALA A 1 180 ? -3.577 0.069 -9.171 1.00 96.62 180 ALA A N 1
ATOM 1240 C CA . ALA A 1 180 ? -3.596 -0.381 -7.782 1.00 96.62 180 ALA A CA 1
ATOM 1241 C C . ALA A 1 180 ? -3.436 0.800 -6.810 1.00 96.62 180 ALA A C 1
ATOM 1243 O O . ALA A 1 180 ? -4.161 0.876 -5.814 1.00 96.62 180 ALA A O 1
ATOM 1244 N N . GLU A 1 181 ? -2.540 1.742 -7.121 1.00 97.06 181 GLU A N 1
ATOM 1245 C CA . GLU A 1 181 ? -2.369 2.978 -6.350 1.00 97.06 181 GLU A CA 1
ATOM 1246 C C . GLU A 1 181 ? -3.608 3.877 -6.429 1.00 97.06 181 GLU A C 1
ATOM 1248 O O . GLU A 1 181 ? -4.071 4.364 -5.398 1.00 97.06 181 GLU A O 1
ATOM 1253 N N . GLU A 1 182 ? -4.204 4.044 -7.612 1.00 96.19 182 GLU A N 1
ATOM 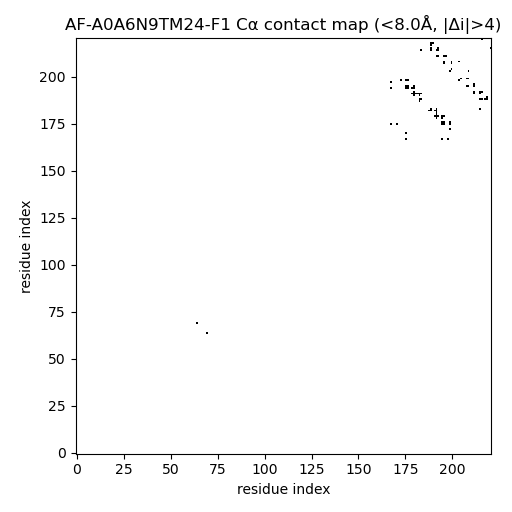1254 C CA . GLU A 1 182 ? -5.445 4.815 -7.775 1.00 96.19 182 GLU A CA 1
ATOM 1255 C C . GLU A 1 182 ? -6.587 4.234 -6.927 1.00 96.19 182 GLU A C 1
ATOM 1257 O O . GLU A 1 182 ? -7.265 4.967 -6.203 1.00 96.19 182 GLU A O 1
ATOM 1262 N N . TYR A 1 183 ? -6.759 2.908 -6.912 1.00 95.44 183 TYR A N 1
ATOM 1263 C CA . TYR A 1 183 ? -7.742 2.255 -6.043 1.00 95.44 183 TYR A CA 1
ATOM 1264 C C . TYR A 1 183 ? -7.417 2.376 -4.559 1.00 95.44 183 TYR A C 1
ATOM 1266 O O . TYR A 1 183 ? -8.336 2.519 -3.750 1.00 95.44 183 TYR A O 1
ATOM 1274 N N . ARG A 1 184 ? -6.137 2.360 -4.180 1.00 97.19 184 ARG A N 1
ATOM 1275 C CA . ARG A 1 184 ? -5.728 2.600 -2.793 1.00 97.19 184 ARG A CA 1
ATOM 1276 C C . ARG A 1 184 ? -6.108 4.014 -2.353 1.00 97.19 184 ARG A C 1
ATOM 1278 O O . ARG A 1 184 ? -6.721 4.164 -1.297 1.00 97.19 184 ARG A O 1
ATOM 1285 N N . LEU A 1 185 ? -5.800 5.020 -3.172 1.00 95.50 185 LEU A N 1
ATOM 1286 C CA . LEU A 1 185 ? -6.117 6.429 -2.908 1.00 95.50 185 LEU A CA 1
ATOM 1287 C C . LEU A 1 185 ? -7.630 6.691 -2.888 1.00 95.50 185 LEU A C 1
ATOM 1289 O O . LEU A 1 185 ? -8.101 7.476 -2.070 1.00 95.50 185 LEU A O 1
ATOM 1293 N N . ALA A 1 186 ? -8.402 5.981 -3.714 1.00 95.06 186 ALA A N 1
ATOM 1294 C CA . ALA A 1 186 ? -9.865 6.046 -3.726 1.00 95.06 186 ALA A CA 1
ATOM 1295 C C . ALA A 1 186 ? -10.542 5.276 -2.569 1.00 95.06 186 ALA A C 1
ATOM 1297 O O . ALA A 1 186 ? -11.769 5.199 -2.515 1.00 95.06 186 ALA A O 1
ATOM 1298 N N . GLY A 1 187 ? -9.779 4.645 -1.666 1.00 95.50 187 GLY A N 1
ATOM 1299 C CA . GLY A 1 187 ? -10.320 3.833 -0.568 1.00 95.50 187 GLY A CA 1
ATOM 1300 C C . GLY A 1 187 ? -10.889 2.474 -1.001 1.00 95.50 187 GLY A C 1
ATOM 1301 O O . GLY A 1 187 ? -11.438 1.733 -0.183 1.00 95.50 187 GLY A O 1
ATOM 1302 N N . ARG A 1 188 ? -10.718 2.084 -2.268 1.00 96.00 188 ARG A N 1
ATOM 1303 C CA . ARG A 1 188 ? -11.131 0.788 -2.828 1.00 96.00 188 ARG A CA 1
ATOM 1304 C C . ARG A 1 188 ? -10.098 -0.300 -2.532 1.00 96.00 188 ARG A C 1
ATOM 1306 O O . ARG A 1 188 ? -9.540 -0.947 -3.418 1.00 96.00 188 ARG A O 1
ATOM 1313 N N . LEU A 1 189 ? -9.855 -0.526 -1.244 1.00 97.06 189 LEU A N 1
ATOM 1314 C CA . LEU A 1 189 ? -8.747 -1.350 -0.748 1.00 97.06 189 LEU A CA 1
ATOM 1315 C C . LEU A 1 189 ? -8.778 -2.808 -1.243 1.00 97.06 189 LEU A C 1
ATOM 1317 O O . LEU A 1 189 ? -7.730 -3.411 -1.462 1.00 97.06 189 LEU A O 1
ATOM 1321 N N . ARG A 1 190 ? -9.966 -3.392 -1.452 1.00 95.75 190 ARG A N 1
ATOM 1322 C CA . ARG A 1 190 ? -10.095 -4.771 -1.962 1.00 95.75 190 ARG A CA 1
ATOM 1323 C C . ARG A 1 190 ? -9.621 -4.903 -3.409 1.00 95.75 190 ARG A C 1
ATOM 1325 O O . ARG A 1 190 ? -8.924 -5.865 -3.726 1.00 95.75 190 ARG A O 1
ATOM 1332 N N . ASP A 1 191 ? -9.977 -3.942 -4.258 1.00 95.75 191 ASP A N 1
ATOM 1333 C CA . ASP A 1 191 ? -9.567 -3.932 -5.664 1.00 95.75 191 ASP A CA 1
ATOM 1334 C C . ASP A 1 191 ? -8.066 -3.656 -5.786 1.00 95.75 191 ASP A C 1
ATOM 1336 O O . ASP A 1 191 ? -7.373 -4.369 -6.511 1.00 95.75 191 ASP A O 1
ATOM 1340 N N . ALA A 1 192 ? -7.540 -2.715 -4.992 1.00 97.19 192 ALA A N 1
ATOM 1341 C CA . ALA A 1 192 ? -6.101 -2.469 -4.890 1.00 97.19 192 ALA A CA 1
ATOM 1342 C C . ALA A 1 192 ? -5.332 -3.746 -4.502 1.00 97.19 192 ALA A C 1
ATOM 1344 O O . ALA A 1 192 ? -4.371 -4.127 -5.168 1.00 97.19 192 ALA A O 1
ATOM 1345 N N . ALA A 1 193 ? -5.794 -4.471 -3.473 1.00 97.25 193 ALA A N 1
ATOM 1346 C CA . ALA A 1 193 ? -5.171 -5.725 -3.047 1.00 97.25 193 ALA A CA 1
ATOM 1347 C C . ALA A 1 193 ? -5.186 -6.805 -4.144 1.00 97.25 193 ALA A C 1
ATOM 1349 O O . ALA A 1 193 ? -4.217 -7.557 -4.273 1.00 97.25 193 ALA A O 1
ATOM 1350 N N . ARG A 1 194 ? -6.263 -6.892 -4.940 1.00 96.50 194 ARG A N 1
ATOM 1351 C CA . ARG A 1 194 ? -6.349 -7.818 -6.082 1.00 96.50 194 ARG A CA 1
ATOM 1352 C C . ARG A 1 194 ? -5.282 -7.495 -7.131 1.00 96.50 194 ARG A C 1
ATOM 1354 O O . ARG A 1 194 ? -4.580 -8.408 -7.560 1.00 96.50 194 ARG A O 1
ATOM 1361 N N . LEU A 1 195 ? -5.121 -6.221 -7.494 1.00 96.06 195 LEU A N 1
ATOM 1362 C CA . LEU A 1 195 ? -4.144 -5.797 -8.504 1.00 96.06 195 LEU A CA 1
ATOM 1363 C C . LEU A 1 195 ? -2.694 -5.963 -8.030 1.00 96.06 195 LEU A C 1
ATOM 1365 O O . LEU A 1 195 ? -1.871 -6.480 -8.782 1.00 96.06 195 LEU A O 1
ATOM 1369 N N . TYR A 1 196 ? -2.379 -5.633 -6.772 1.00 97.25 196 TYR A N 1
ATOM 1370 C CA . TYR A 1 196 ? -1.038 -5.887 -6.229 1.00 97.25 196 TYR A CA 1
ATOM 1371 C C . TYR A 1 196 ? -0.683 -7.378 -6.218 1.00 97.25 196 TYR A C 1
ATOM 1373 O O . TYR A 1 196 ? 0.452 -7.738 -6.514 1.00 97.25 196 TYR A O 1
ATOM 1381 N N . ARG A 1 197 ? -1.640 -8.264 -5.905 1.00 96.75 197 ARG A N 1
ATOM 1382 C CA . ARG A 1 197 ? -1.416 -9.719 -5.962 1.00 96.75 197 ARG A CA 1
ATOM 1383 C C . ARG A 1 197 ? -1.177 -10.207 -7.386 1.00 96.75 197 ARG A C 1
ATOM 1385 O O . ARG A 1 197 ? -0.287 -11.027 -7.575 1.00 96.75 197 ARG A O 1
ATOM 1392 N N . ALA A 1 198 ? -1.933 -9.697 -8.361 1.00 95.44 198 ALA A N 1
ATOM 1393 C CA . ALA A 1 198 ? -1.714 -10.011 -9.772 1.00 95.44 198 ALA A CA 1
ATOM 1394 C C . ALA A 1 198 ? -0.308 -9.580 -10.224 1.00 95.44 198 ALA A C 1
ATOM 1396 O O . ALA A 1 198 ? 0.424 -10.382 -10.792 1.00 95.44 198 ALA A O 1
ATOM 1397 N N . TYR A 1 199 ? 0.116 -8.365 -9.862 1.00 96.12 199 TYR A N 1
ATOM 1398 C CA . TYR A 1 199 ? 1.470 -7.878 -10.141 1.00 96.12 199 TYR A CA 1
ATOM 1399 C C . TYR A 1 199 ? 2.557 -8.763 -9.500 1.00 96.12 199 TYR A C 1
ATOM 1401 O O . TYR A 1 199 ? 3.520 -9.152 -10.162 1.00 96.12 199 TYR A O 1
ATOM 1409 N N . LEU A 1 200 ? 2.399 -9.113 -8.217 1.00 96.81 200 LEU A N 1
ATOM 1410 C CA . LEU 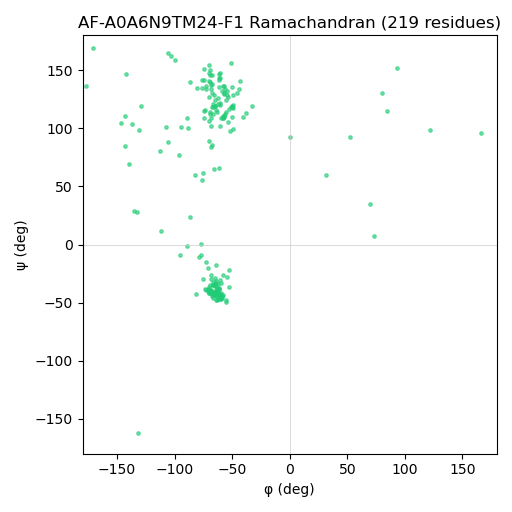A 1 200 ? 3.372 -9.927 -7.478 1.00 96.81 200 LEU A CA 1
ATOM 1411 C C . LEU A 1 200 ? 3.448 -11.380 -7.960 1.00 96.81 200 LEU A C 1
ATOM 1413 O O . LEU A 1 200 ? 4.492 -12.006 -7.792 1.00 96.81 200 LEU A O 1
ATOM 1417 N N . ALA A 1 201 ? 2.372 -11.911 -8.549 1.00 95.69 201 ALA A N 1
ATOM 1418 C CA . ALA A 1 201 ? 2.366 -13.249 -9.136 1.00 95.69 201 ALA A CA 1
ATOM 1419 C C . ALA A 1 201 ? 3.299 -13.347 -10.353 1.00 95.69 201 ALA A C 1
ATOM 1421 O O . ALA A 1 201 ? 3.923 -14.385 -10.558 1.00 95.69 201 ALA A O 1
ATOM 1422 N N . GLU A 1 202 ? 3.429 -12.270 -11.132 1.00 94.12 202 GLU A N 1
ATOM 1423 C CA . GLU A 1 202 ? 4.358 -12.217 -12.265 1.00 94.12 202 GLU A CA 1
ATOM 1424 C C . GLU A 1 202 ? 5.791 -11.896 -11.841 1.00 94.12 202 GLU A C 1
ATOM 1426 O O . GLU A 1 202 ? 6.745 -12.474 -12.367 1.00 94.12 202 GLU A O 1
ATOM 1431 N N . ARG A 1 203 ? 5.965 -10.935 -10.924 1.00 94.38 203 ARG A N 1
ATOM 1432 C CA . ARG A 1 203 ? 7.285 -10.522 -10.446 1.00 94.38 203 ARG A CA 1
ATOM 1433 C C . ARG A 1 203 ? 7.247 -10.198 -8.953 1.00 94.38 203 ARG A C 1
ATOM 1435 O O . ARG A 1 203 ? 6.698 -9.160 -8.578 1.00 94.38 203 ARG A O 1
ATOM 1442 N N . PRO A 1 204 ? 7.884 -11.015 -8.102 1.00 96.44 204 PRO A N 1
ATOM 1443 C CA . PRO A 1 204 ? 7.982 -10.702 -6.686 1.00 96.44 204 PRO A CA 1
ATOM 1444 C C . PRO A 1 204 ? 8.856 -9.454 -6.498 1.00 96.44 204 PRO A C 1
ATOM 1446 O O . PRO A 1 204 ? 10.029 -9.436 -6.873 1.00 96.44 204 PRO A O 1
ATOM 1449 N N . ASP A 1 205 ? 8.266 -8.402 -5.933 1.00 97.31 205 ASP A N 1
ATOM 1450 C CA . ASP A 1 205 ? 8.917 -7.127 -5.633 1.00 97.31 205 ASP A CA 1
ATOM 1451 C C . ASP A 1 205 ? 8.637 -6.758 -4.163 1.00 97.31 205 ASP A C 1
ATOM 1453 O O . ASP A 1 205 ? 7.468 -6.610 -3.782 1.00 97.31 205 ASP A O 1
ATOM 1457 N N . PRO A 1 206 ? 9.671 -6.615 -3.312 1.00 96.38 206 PRO A N 1
ATOM 1458 C CA . PRO A 1 206 ? 9.486 -6.333 -1.891 1.00 96.38 206 PRO A CA 1
ATOM 1459 C C . PRO A 1 206 ? 8.830 -4.970 -1.624 1.00 96.38 206 PRO A C 1
ATOM 1461 O O . PRO A 1 206 ? 8.084 -4.843 -0.651 1.00 96.38 206 PRO A O 1
ATOM 1464 N N . ALA A 1 207 ? 9.048 -3.962 -2.476 1.00 97.19 207 ALA A N 1
ATOM 1465 C CA . ALA A 1 207 ? 8.428 -2.648 -2.302 1.00 97.19 207 ALA A CA 1
ATOM 1466 C C . ALA A 1 207 ? 6.908 -2.733 -2.509 1.00 97.19 207 ALA A C 1
ATOM 1468 O O . ALA A 1 207 ? 6.124 -2.210 -1.716 1.00 97.19 207 ALA A O 1
ATOM 1469 N N . VAL A 1 208 ? 6.486 -3.475 -3.534 1.00 97.62 208 VAL A N 1
ATOM 1470 C CA . VAL A 1 208 ? 5.067 -3.700 -3.837 1.00 97.62 208 VAL A CA 1
ATOM 1471 C C . VAL A 1 208 ? 4.410 -4.606 -2.795 1.00 97.62 208 VAL A C 1
ATOM 1473 O O . VAL A 1 208 ? 3.269 -4.368 -2.399 1.00 97.62 208 VAL A O 1
ATOM 1476 N N . ALA A 1 209 ? 5.136 -5.603 -2.284 1.00 97.94 209 ALA A N 1
ATOM 1477 C CA . ALA A 1 209 ? 4.670 -6.440 -1.181 1.00 97.94 209 ALA A CA 1
ATOM 1478 C C . ALA A 1 209 ? 4.409 -5.625 0.096 1.00 97.94 209 ALA A C 1
ATOM 1480 O O . ALA A 1 209 ? 3.404 -5.857 0.771 1.00 97.94 209 ALA A O 1
ATOM 1481 N N . ASN A 1 210 ? 5.251 -4.630 0.396 1.00 97.62 210 ASN A N 1
ATOM 1482 C CA . ASN A 1 210 ? 5.034 -3.723 1.523 1.00 97.62 210 ASN A CA 1
ATOM 1483 C C . ASN A 1 210 ? 3.765 -2.867 1.337 1.00 97.62 210 ASN A C 1
ATOM 1485 O O . ASN A 1 210 ? 2.970 -2.720 2.267 1.00 97.62 210 ASN A O 1
ATOM 1489 N N . ASN A 1 211 ? 3.513 -2.373 0.119 1.00 97.31 211 ASN A N 1
ATOM 1490 C CA . ASN A 1 211 ? 2.274 -1.647 -0.192 1.00 97.31 211 ASN A CA 1
ATOM 1491 C C . ASN A 1 211 ? 1.035 -2.540 -0.024 1.00 97.31 211 ASN A C 1
ATOM 1493 O O . ASN A 1 211 ? 0.057 -2.123 0.601 1.00 97.31 211 ASN A O 1
ATOM 1497 N N . LEU A 1 212 ? 1.087 -3.788 -0.507 1.00 97.94 212 LEU A N 1
ATOM 1498 C CA . LEU A 1 212 ? 0.023 -4.770 -0.291 1.00 97.94 212 LEU A CA 1
ATOM 1499 C C . LEU A 1 212 ? -0.205 -5.036 1.203 1.00 97.94 212 LEU A C 1
ATOM 1501 O O . LEU A 1 212 ? -1.355 -5.068 1.636 1.00 97.94 212 LEU A O 1
ATOM 1505 N N . ALA A 1 213 ? 0.857 -5.195 1.997 1.00 97.88 213 ALA A N 1
ATOM 1506 C CA . ALA A 1 213 ? 0.745 -5.392 3.441 1.00 97.88 213 ALA A CA 1
ATOM 1507 C C . ALA A 1 213 ? 0.014 -4.218 4.115 1.00 97.88 213 ALA A C 1
ATOM 1509 O O . ALA A 1 213 ? -0.919 -4.443 4.886 1.00 97.88 213 ALA A O 1
ATOM 1510 N N . GLY A 1 214 ? 0.349 -2.975 3.753 1.00 97.31 214 GLY A N 1
ATOM 1511 C CA . GLY A 1 214 ? -0.365 -1.786 4.231 1.00 97.31 214 GLY A CA 1
ATOM 1512 C C . GLY A 1 214 ? -1.859 -1.808 3.886 1.00 97.31 214 GLY A C 1
ATOM 1513 O O . GLY A 1 214 ? -2.701 -1.537 4.742 1.00 97.31 214 GLY A O 1
ATOM 1514 N N . VAL A 1 215 ? -2.210 -2.206 2.660 1.00 97.81 215 VAL A N 1
ATOM 1515 C CA . VAL A 1 215 ? -3.615 -2.357 2.242 1.00 97.81 215 VAL A CA 1
ATOM 1516 C C . VAL A 1 215 ? -4.338 -3.455 3.035 1.00 97.81 215 VAL A C 1
ATOM 1518 O O . VAL A 1 215 ? -5.501 -3.278 3.399 1.00 97.81 215 VAL A O 1
ATOM 1521 N N . LEU A 1 216 ? -3.676 -4.576 3.335 1.00 97.31 216 LEU A N 1
ATOM 1522 C CA . LEU A 1 216 ? -4.266 -5.673 4.113 1.00 97.31 216 LEU A CA 1
ATOM 1523 C C . LEU A 1 216 ? -4.513 -5.286 5.577 1.00 97.31 216 LEU A C 1
ATOM 1525 O O . LEU A 1 216 ? -5.596 -5.569 6.093 1.00 97.31 216 LEU A O 1
ATOM 1529 N N . ILE A 1 217 ? -3.588 -4.546 6.196 1.00 97.12 217 ILE A N 1
ATOM 1530 C CA . ILE A 1 217 ? -3.762 -3.997 7.550 1.00 97.12 217 ILE A CA 1
ATOM 1531 C C . ILE A 1 217 ? -4.997 -3.090 7.603 1.00 97.12 217 ILE A C 1
ATOM 1533 O O . ILE A 1 217 ? -5.829 -3.233 8.500 1.00 97.12 217 ILE A O 1
ATOM 1537 N N . LEU A 1 218 ? -5.166 -2.203 6.616 1.00 94.62 218 LEU A N 1
ATOM 1538 C CA . LEU A 1 218 ? -6.336 -1.319 6.530 1.00 94.62 218 LEU A CA 1
ATOM 1539 C C . LEU A 1 218 ? -7.650 -2.089 6.310 1.00 94.62 218 LEU A C 1
ATOM 1541 O O . LEU A 1 218 ? -8.709 -1.652 6.758 1.00 94.62 218 LEU A O 1
ATOM 1545 N N . LEU A 1 219 ? -7.594 -3.255 5.664 1.00 95.44 219 LEU A N 1
ATOM 1546 C CA . LEU A 1 219 ? -8.729 -4.176 5.541 1.00 95.44 219 LEU A CA 1
ATOM 1547 C C . LEU A 1 219 ? -8.996 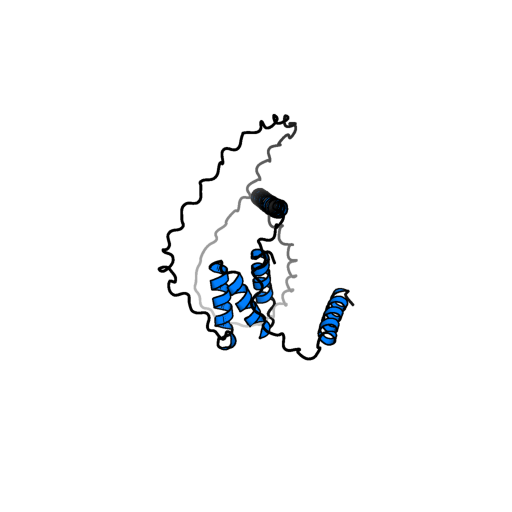-4.993 6.820 1.00 95.44 219 LEU A C 1
ATOM 1549 O O . LEU A 1 219 ? -10.019 -5.680 6.891 1.00 95.44 219 LEU A O 1
ATOM 1553 N N . GLY A 1 220 ? -8.103 -4.943 7.813 1.00 95.44 220 GLY A N 1
ATOM 1554 C CA . GLY A 1 220 ? -8.169 -5.751 9.030 1.00 95.44 220 GLY A CA 1
ATOM 1555 C C . GLY A 1 220 ? -7.899 -7.237 8.782 1.00 95.44 220 GLY A C 1
ATOM 1556 O O . GLY A 1 220 ? -8.559 -8.083 9.398 1.00 95.44 220 GLY A O 1
ATOM 1557 N N . ARG A 1 221 ? -7.001 -7.550 7.839 1.00 77.88 221 ARG A N 1
ATOM 1558 C CA . ARG A 1 221 ? -6.547 -8.908 7.514 1.00 77.88 221 ARG A CA 1
ATOM 1559 C C . ARG A 1 221 ? -5.082 -9.131 7.837 1.00 77.88 221 ARG A C 1
ATOM 1561 O O . ARG A 1 221 ? -4.305 -8.161 7.736 1.00 77.88 221 ARG A O 1
#